Protein AF-A0A1T4P2T2-F1 (afdb_monomer_lite)

Secondary structure (DSSP, 8-state):
--------------S----EEEPHHHHHHHHHHH-TTT--HHHHTT--SSEEEEEEEEEPP---BTTEEEEE-SSSEEEEEP-TTPPP-----HHHHHHHHHHHHHHHS-HHHHHTEEEEEEEEEEE--SSSS-EEEEEEEEEEEEETTEEEESSSEEEEEE-TTS-EEEEEEE-EEEEEEEE--SS-HHHHHHHHHHHHHHHHHHHHHHHHHTTEEEEEEEEEEEEEEEE-TTS-EEEEEEEEEEEEEEETT---PEEEEEEEES-GGGS-SS------

pLDDT: mean 78.23, std 18.05, range [29.38, 96.56]

Foldseek 3Di:
DDDDPDDPPPPPPPPPLFFAAEDPVAVVVLVCLLDPVNDDPLSNVQPDQWFKWKFFPFWDDDQADPFWHWDDDDQWIKTFGDPPDDDQDADDDPVVLQVVVLVVCCVRDDPVQSVFKHWDDKAFDWDDDPDPDTDTFKMKIKIAGHDSNAGAPDQWIKIWIAGRSRDTGMIITIHTDIDMDTFHFPDDSNVLSVVLVVVVVVVSVVVRVVSSVQQKYKYFDDKDWHFYWDAEPVRTTMTATWIKTKMWMDHSPDPDTHIDIDIDGSGPRRRDRDDPPPDD

Radius of gyration: 23.35 Å; chains: 1; bounding box: 64×47×78 Å

Structure (mmCIF, N/CA/C/O backbone):
data_AF-A0A1T4P2T2-F1
#
_entry.id   AF-A0A1T4P2T2-F1
#
loop_
_atom_site.group_PDB
_atom_site.id
_atom_site.type_symbol
_atom_site.label_atom_id
_atom_site.label_alt_id
_atom_site.label_comp_id
_atom_site.label_asym_id
_atom_site.label_entity_id
_atom_site.label_seq_id
_atom_site.pdbx_PDB_ins_code
_atom_site.Cartn_x
_atom_site.Cartn_y
_atom_site.Cartn_z
_atom_site.occupancy
_atom_site.B_iso_or_equiv
_atom_site.auth_seq_id
_atom_site.auth_comp_id
_atom_site.auth_asym_id
_atom_site.auth_atom_id
_atom_site.pdbx_PDB_model_num
ATOM 1 N N . MET A 1 1 ? 36.335 31.426 49.508 1.00 36.62 1 MET A N 1
ATOM 2 C CA . MET A 1 1 ? 36.507 30.689 48.235 1.00 36.62 1 MET A CA 1
ATOM 3 C C . MET A 1 1 ? 35.250 29.867 47.985 1.00 36.62 1 MET A C 1
ATOM 5 O O . MET A 1 1 ? 34.785 29.209 48.908 1.00 36.62 1 MET A O 1
ATOM 9 N N . LYS A 1 2 ? 34.642 30.005 46.801 1.00 29.38 2 LYS A N 1
ATOM 10 C CA . LYS A 1 2 ? 33.342 29.413 46.440 1.00 29.38 2 LYS A CA 1
ATOM 11 C C . LYS A 1 2 ? 33.488 27.900 46.227 1.00 29.38 2 LYS A C 1
ATOM 13 O O . LYS A 1 2 ? 34.329 27.484 45.439 1.00 29.38 2 LYS A O 1
ATOM 18 N N . LYS A 1 3 ? 32.672 27.096 46.917 1.00 32.91 3 LYS A N 1
ATOM 19 C CA . LYS A 1 3 ? 32.524 25.658 46.650 1.00 32.91 3 LYS A CA 1
ATOM 20 C C . LYS A 1 3 ? 31.646 25.494 45.413 1.00 32.91 3 LYS A C 1
ATOM 22 O O . LYS A 1 3 ? 30.474 25.854 45.443 1.00 32.91 3 LYS A O 1
ATOM 27 N N . ILE A 1 4 ? 32.231 24.995 44.333 1.00 37.84 4 ILE A N 1
ATOM 28 C CA . ILE A 1 4 ? 31.506 24.583 43.135 1.00 37.84 4 ILE A CA 1
ATOM 29 C C . ILE A 1 4 ? 31.233 23.088 43.294 1.00 37.84 4 ILE A C 1
ATOM 31 O O . ILE A 1 4 ? 32.147 22.273 43.213 1.00 37.84 4 ILE A O 1
ATOM 35 N N . TYR A 1 5 ? 29.976 22.744 43.564 1.00 34.97 5 TYR A N 1
ATOM 36 C CA . TYR A 1 5 ? 29.468 21.386 43.409 1.00 34.97 5 TYR A CA 1
ATOM 37 C C . TYR A 1 5 ? 29.143 21.205 41.927 1.00 34.97 5 TYR A C 1
ATOM 39 O O . TYR A 1 5 ? 28.103 21.671 41.465 1.00 34.97 5 TYR A O 1
ATOM 47 N N . PHE A 1 6 ? 30.051 20.597 41.164 1.00 31.66 6 PHE A N 1
ATOM 48 C CA . PHE A 1 6 ? 29.724 20.178 39.806 1.00 31.66 6 PHE A CA 1
ATOM 49 C C . PHE A 1 6 ? 29.040 18.814 39.875 1.00 31.66 6 PHE A C 1
ATOM 51 O O . PHE A 1 6 ? 29.639 17.821 40.285 1.00 31.66 6 PHE A O 1
ATOM 58 N N . LEU A 1 7 ? 27.757 18.826 39.509 1.00 30.62 7 LEU A N 1
ATOM 59 C CA . LEU A 1 7 ? 26.939 17.671 39.168 1.00 30.62 7 LEU A CA 1
ATOM 60 C C . LEU A 1 7 ? 27.752 16.695 38.303 1.00 30.62 7 LEU A C 1
ATOM 62 O O . LEU A 1 7 ? 27.989 16.954 37.126 1.00 30.62 7 LEU A O 1
ATOM 66 N N . VAL A 1 8 ? 28.101 15.538 38.857 1.00 32.66 8 VAL A N 1
ATOM 67 C CA . VAL A 1 8 ? 28.286 14.320 38.061 1.00 32.66 8 VAL A CA 1
ATOM 68 C C . VAL A 1 8 ? 26.960 13.574 38.132 1.00 32.66 8 VAL A C 1
ATOM 70 O O . VAL A 1 8 ? 26.797 12.594 38.847 1.00 32.66 8 VAL A O 1
ATOM 73 N N . LEU A 1 9 ? 25.976 14.118 37.418 1.00 31.55 9 LEU A N 1
ATOM 74 C CA . LEU A 1 9 ? 24.702 13.466 37.104 1.00 31.55 9 LEU A CA 1
ATOM 75 C C . LEU A 1 9 ? 24.704 13.083 35.611 1.00 31.55 9 LEU A C 1
ATOM 77 O O . LEU A 1 9 ? 23.732 13.277 34.895 1.00 31.55 9 LEU A O 1
ATOM 81 N N . GLY A 1 10 ? 25.863 12.623 35.129 1.00 30.80 10 GLY A N 1
ATOM 82 C CA . GLY A 1 10 ? 26.153 12.355 33.717 1.00 30.80 10 GLY A CA 1
ATOM 83 C C . GLY A 1 10 ? 26.589 10.918 33.433 1.00 30.80 10 GLY A C 1
ATOM 84 O O . GLY A 1 10 ? 27.251 10.679 32.432 1.00 30.80 10 GLY A O 1
ATOM 85 N N . ALA A 1 11 ? 26.268 9.966 34.313 1.00 31.00 11 ALA A N 1
ATOM 86 C CA . ALA A 1 11 ? 26.620 8.555 34.128 1.00 31.00 11 ALA A CA 1
ATOM 87 C C . ALA A 1 11 ? 25.561 7.597 34.705 1.00 31.00 11 ALA A C 1
ATOM 89 O O . ALA A 1 11 ? 25.878 6.598 35.338 1.00 31.00 11 ALA A O 1
ATOM 90 N N . LEU A 1 12 ? 24.287 7.914 34.467 1.00 29.38 12 LEU A N 1
ATOM 91 C CA . LEU A 1 12 ? 23.192 6.940 34.468 1.00 29.38 12 LEU A CA 1
ATOM 92 C C . LEU A 1 12 ? 22.512 6.963 33.088 1.00 29.38 12 LEU A C 1
ATOM 94 O O . LEU A 1 12 ? 21.294 7.003 32.973 1.00 29.38 12 LEU A O 1
ATOM 98 N N . PHE A 1 13 ? 23.312 6.934 32.015 1.00 36.47 13 PHE A N 1
ATOM 99 C CA . PHE A 1 13 ? 22.865 6.299 30.773 1.00 36.47 13 PHE A CA 1
ATOM 100 C C . PHE A 1 13 ? 22.882 4.796 31.038 1.00 36.47 13 PHE A C 1
ATOM 102 O O . PHE A 1 13 ? 23.839 4.086 30.733 1.00 36.47 13 PHE A O 1
ATOM 109 N N . SER A 1 14 ? 21.850 4.354 31.749 1.00 31.81 14 SER A N 1
ATOM 110 C CA . SER A 1 14 ? 21.577 2.953 31.997 1.00 31.81 14 SER A CA 1
ATOM 111 C C . SER A 1 14 ? 21.578 2.207 30.669 1.00 31.81 14 SER A C 1
ATOM 113 O O . SER A 1 14 ? 21.045 2.673 29.664 1.00 31.81 14 SER A O 1
ATOM 115 N N . TYR A 1 15 ? 22.197 1.036 30.687 1.00 35.34 15 TYR A N 1
ATOM 116 C CA . TYR A 1 15 ? 22.097 0.009 29.668 1.00 35.34 15 TYR A CA 1
ATOM 117 C C . TYR A 1 15 ? 20.620 -0.319 29.370 1.00 35.34 15 TYR A C 1
ATOM 119 O O . TYR A 1 15 ? 20.051 -1.233 29.953 1.00 35.34 15 TYR A O 1
ATOM 127 N N . THR A 1 16 ? 19.989 0.417 28.459 1.00 44.72 16 THR A N 1
ATOM 128 C CA . THR A 1 16 ? 18.691 0.070 27.859 1.00 44.72 16 THR A CA 1
ATOM 129 C C . THR A 1 16 ? 18.780 0.330 26.358 1.00 44.72 16 THR A C 1
ATOM 131 O O . THR A 1 16 ? 18.159 1.235 25.819 1.00 44.72 16 THR A O 1
ATOM 134 N N . HIS A 1 17 ? 19.653 -0.424 25.685 1.00 48.38 17 HIS A N 1
ATOM 135 C CA . HIS A 1 17 ? 19.918 -0.293 24.244 1.00 48.38 17 HIS A CA 1
ATOM 136 C C . HIS A 1 17 ? 18.913 -1.059 23.358 1.00 48.38 17 HIS A C 1
ATOM 138 O O . HIS A 1 17 ? 19.094 -1.106 22.146 1.00 48.38 17 HIS A O 1
ATOM 144 N N . ALA A 1 18 ? 17.863 -1.633 23.951 1.00 56.28 18 ALA A N 1
ATOM 145 C CA . ALA A 1 18 ? 16.753 -2.268 23.249 1.00 56.28 18 ALA A CA 1
ATOM 146 C C . ALA A 1 18 ? 15.445 -1.614 23.710 1.00 56.28 18 ALA A C 1
ATOM 148 O O . ALA A 1 18 ? 14.977 -1.862 24.824 1.00 56.28 18 ALA A O 1
ATOM 149 N N . GLN A 1 19 ? 14.927 -0.689 22.903 1.00 76.44 19 GLN A N 1
ATOM 150 C CA . GLN A 1 19 ? 13.653 -0.020 23.150 1.00 76.44 19 GLN A CA 1
ATOM 151 C C . GLN A 1 19 ? 13.109 0.564 21.842 1.00 76.44 19 GLN A C 1
ATOM 153 O O . GLN A 1 19 ? 13.866 1.102 21.028 1.00 76.44 19 GLN A O 1
ATOM 158 N N . LEU A 1 20 ? 11.793 0.467 21.650 1.00 84.12 20 LEU A N 1
ATOM 159 C CA . LEU A 1 20 ? 11.079 1.204 20.615 1.00 84.12 20 LEU A CA 1
ATOM 160 C C . LEU A 1 20 ? 10.936 2.670 21.049 1.00 84.12 20 LEU A C 1
ATOM 162 O O . LEU A 1 20 ? 10.380 2.962 22.108 1.00 84.12 20 LEU A O 1
ATOM 166 N N . ILE A 1 21 ? 11.411 3.602 20.227 1.00 86.88 21 ILE A N 1
ATOM 167 C CA . ILE A 1 21 ? 11.276 5.041 20.472 1.00 86.88 21 ILE A CA 1
ATOM 168 C C . ILE A 1 21 ? 10.116 5.586 19.643 1.00 86.88 21 ILE A C 1
ATOM 170 O O . ILE A 1 21 ? 10.133 5.539 18.416 1.00 86.88 21 ILE A O 1
ATOM 174 N N . VAL A 1 22 ? 9.111 6.160 20.299 1.00 86.38 22 VAL A N 1
ATOM 175 C CA . VAL A 1 22 ? 8.011 6.844 19.608 1.00 86.38 22 VAL A CA 1
ATOM 176 C C . VAL A 1 22 ? 8.332 8.329 19.491 1.00 86.38 22 VAL A C 1
ATOM 178 O O . VAL A 1 22 ? 8.524 9.009 20.498 1.00 86.38 22 VAL A O 1
ATOM 181 N N . SER A 1 23 ? 8.372 8.846 18.263 1.00 87.00 23 SER A N 1
ATOM 182 C CA . SER A 1 23 ? 8.586 10.270 18.009 1.00 87.00 23 SER A CA 1
ATOM 183 C C . SER A 1 23 ? 7.450 11.117 18.588 1.00 87.00 23 SER A C 1
ATOM 185 O O . SER A 1 23 ? 6.274 10.793 18.419 1.00 87.00 23 SER A O 1
ATOM 187 N N . GLU A 1 24 ? 7.778 12.265 19.189 1.00 84.94 24 GLU A N 1
ATOM 188 C CA . GLU A 1 24 ? 6.790 13.237 19.690 1.00 84.94 24 GLU A CA 1
ATOM 189 C C . GLU A 1 24 ? 5.785 13.652 18.601 1.00 84.94 24 GLU A C 1
ATOM 191 O O . GLU A 1 24 ? 4.599 13.866 18.864 1.00 84.94 24 GLU A O 1
ATOM 196 N N . LYS A 1 25 ? 6.240 13.679 17.342 1.00 84.00 25 LYS A N 1
ATOM 197 C CA . LYS A 1 25 ? 5.410 13.966 16.171 1.00 84.00 25 LYS A CA 1
ATOM 198 C C . LYS A 1 25 ? 4.201 13.031 16.063 1.00 84.00 25 LYS A C 1
ATOM 200 O O . LYS A 1 25 ? 3.152 13.474 15.604 1.00 84.00 25 LYS A O 1
ATOM 205 N N . ILE A 1 26 ? 4.320 11.769 16.481 1.00 83.94 26 ILE A N 1
ATOM 206 C CA . ILE A 1 26 ? 3.205 10.813 16.476 1.00 83.94 26 ILE A CA 1
ATOM 207 C C . ILE A 1 26 ? 2.091 11.288 17.406 1.00 83.94 26 ILE A C 1
ATOM 209 O O . ILE A 1 26 ? 0.941 11.381 16.980 1.00 83.94 26 ILE A O 1
ATOM 213 N N . TYR A 1 27 ? 2.434 11.664 18.639 1.00 82.25 27 TYR A N 1
ATOM 214 C CA . TYR A 1 27 ? 1.462 12.165 19.608 1.00 82.25 27 TYR A CA 1
ATOM 215 C C . TYR A 1 27 ? 0.827 13.474 19.138 1.00 82.25 27 TYR A C 1
ATOM 217 O O . TYR A 1 27 ? -0.391 13.603 19.177 1.00 82.25 27 TYR A O 1
ATOM 225 N N . GLN A 1 28 ? 1.613 14.391 18.567 1.00 81.19 28 GLN A N 1
ATOM 226 C CA . GLN A 1 28 ? 1.078 15.617 17.963 1.00 81.19 28 GLN A CA 1
ATOM 227 C C . GLN A 1 28 ? 0.106 15.319 16.804 1.00 81.19 28 GLN A C 1
ATOM 229 O O . GLN A 1 28 ? -0.924 15.978 16.665 1.00 81.19 28 GLN A O 1
ATOM 234 N N . GLN A 1 29 ? 0.405 14.318 15.968 1.00 81.12 29 GLN A N 1
ATOM 235 C CA . GLN A 1 29 ? -0.480 13.876 14.885 1.00 81.12 29 GLN A CA 1
ATOM 236 C C . GLN A 1 29 ? -1.759 13.212 15.405 1.00 81.12 29 GLN A C 1
ATOM 238 O O . GLN A 1 29 ? -2.804 13.352 14.771 1.00 81.12 29 GLN A O 1
ATOM 243 N N . MET A 1 30 ? -1.696 12.489 16.523 1.00 78.75 30 MET A N 1
ATOM 244 C CA . MET A 1 30 ? -2.875 11.937 17.193 1.00 78.75 30 MET A CA 1
ATOM 245 C C . MET A 1 30 ? -3.728 13.065 17.773 1.00 78.75 30 MET A C 1
ATOM 247 O O . MET A 1 30 ? -4.881 13.199 17.381 1.00 78.75 30 MET A O 1
ATOM 251 N N . ASP A 1 31 ? -3.144 13.966 18.560 1.00 76.25 31 ASP A N 1
ATOM 252 C CA . ASP A 1 31 ? -3.858 15.085 19.186 1.00 76.25 31 ASP A CA 1
ATOM 253 C C . ASP A 1 31 ? -4.513 16.012 18.141 1.00 76.25 31 ASP A C 1
ATOM 255 O O . ASP A 1 31 ? -5.635 16.491 18.322 1.00 76.25 31 ASP A O 1
ATOM 259 N N . ALA A 1 32 ? -3.853 16.231 16.996 1.00 73.81 32 ALA A N 1
ATOM 260 C CA . ALA A 1 32 ? -4.423 16.982 15.877 1.00 73.81 32 ALA A CA 1
ATOM 261 C C . ALA A 1 32 ? -5.666 16.303 15.274 1.00 73.81 32 ALA A C 1
ATOM 263 O O . ALA A 1 32 ? -6.582 17.001 14.841 1.00 73.81 32 ALA A O 1
ATOM 264 N N . ARG A 1 33 ? -5.719 14.964 15.255 1.00 70.25 33 ARG A N 1
ATOM 265 C CA . ARG A 1 33 ? -6.896 14.195 14.809 1.00 70.25 33 ARG A CA 1
ATOM 266 C C . ARG A 1 33 ? -8.029 14.257 15.824 1.00 70.25 33 ARG A C 1
ATOM 268 O O . ARG A 1 33 ? -9.192 14.285 15.434 1.00 70.25 33 ARG A O 1
ATOM 275 N N . GLU A 1 34 ? -7.687 14.331 17.105 1.00 65.81 34 GLU A N 1
ATOM 276 C CA . GLU A 1 34 ? -8.654 14.440 18.195 1.00 65.81 34 GLU A CA 1
ATOM 277 C C . GLU A 1 34 ? -9.268 15.844 18.312 1.00 65.81 34 GLU A C 1
ATOM 279 O O . GLU A 1 34 ? -10.348 16.003 18.885 1.00 65.81 34 GLU A O 1
ATOM 284 N N . ASN A 1 35 ? -8.616 16.868 17.744 1.00 60.72 35 ASN A N 1
ATOM 285 C CA . ASN A 1 35 ? -9.069 18.252 17.807 1.00 60.72 35 ASN A CA 1
ATOM 286 C C . ASN A 1 35 ? -9.584 18.783 16.450 1.00 60.72 35 ASN A C 1
ATOM 288 O O . ASN A 1 35 ? -8.796 19.242 15.614 1.00 60.72 35 ASN A O 1
ATOM 292 N N . PRO A 1 36 ? -10.912 18.890 16.248 1.00 53.66 36 PRO A N 1
ATOM 293 C CA . PRO A 1 36 ? -11.489 19.361 14.987 1.00 53.66 36 PRO A CA 1
ATOM 294 C C . PRO A 1 36 ? -11.155 20.823 14.634 1.00 53.66 36 PRO A C 1
ATOM 296 O O . PRO A 1 36 ? -11.372 21.250 13.495 1.00 53.66 36 PRO A O 1
ATOM 299 N N . ARG A 1 37 ? -10.615 21.615 15.578 1.00 47.31 37 ARG A N 1
ATOM 300 C CA . ARG A 1 37 ? -10.126 22.983 15.317 1.00 47.31 37 ARG A CA 1
ATOM 301 C C . ARG A 1 37 ? -8.746 23.011 14.655 1.00 47.31 37 ARG A C 1
ATOM 303 O O . ARG A 1 37 ? -8.433 24.007 14.010 1.00 47.31 37 ARG A O 1
ATOM 310 N N . VAL A 1 38 ? -7.958 21.945 14.800 1.00 47.12 38 VAL A N 1
ATOM 311 C CA . VAL A 1 38 ? -6.586 21.821 14.271 1.00 47.12 38 VAL A CA 1
ATOM 312 C C . VAL A 1 38 ? -6.567 21.099 12.915 1.00 47.12 38 VAL A C 1
ATOM 314 O O . VAL A 1 38 ? -5.610 21.227 12.155 1.00 47.12 38 VAL A O 1
ATOM 317 N N . LEU A 1 39 ? -7.656 20.411 12.558 1.00 44.84 39 LEU A N 1
ATOM 318 C CA . LEU A 1 39 ? -7.803 19.728 11.273 1.00 44.84 39 LEU A CA 1
ATOM 319 C C . LEU A 1 39 ? -7.775 20.702 10.083 1.00 44.84 39 LEU A C 1
ATOM 321 O O . LEU A 1 39 ? -8.591 21.628 9.978 1.00 44.84 39 LEU A O 1
ATOM 325 N N . LEU A 1 40 ? -6.883 20.432 9.125 1.00 40.94 40 LEU A N 1
ATOM 326 C CA . LEU A 1 40 ? -6.890 21.073 7.808 1.00 40.94 40 LEU A CA 1
ATOM 327 C C . LEU A 1 40 ? -8.211 20.765 7.076 1.00 40.94 40 LEU A C 1
ATOM 329 O O . LEU A 1 40 ? -8.839 19.732 7.305 1.00 40.94 40 LEU A O 1
ATOM 333 N N . LYS A 1 41 ? -8.636 21.638 6.148 1.00 39.22 41 LYS A N 1
ATOM 334 C CA . LYS A 1 41 ? -9.890 21.467 5.375 1.00 39.22 41 LYS A CA 1
ATOM 335 C C . LYS A 1 41 ? -10.018 20.090 4.702 1.00 39.22 41 LYS A C 1
ATOM 337 O O . LYS A 1 41 ? -11.132 19.594 4.594 1.00 39.22 41 LYS A O 1
ATOM 342 N N . SER A 1 42 ? -8.908 19.472 4.291 1.00 35.25 42 SER A N 1
ATOM 343 C CA . SER A 1 42 ? -8.881 18.128 3.694 1.00 35.25 42 SER A CA 1
ATOM 344 C C . SER A 1 42 ? -9.167 16.996 4.686 1.00 35.25 42 SER A C 1
ATOM 346 O O . SER A 1 42 ? -9.628 15.944 4.267 1.00 35.25 42 SER A O 1
ATOM 348 N N . GLN A 1 43 ? -8.934 17.205 5.985 1.00 37.62 43 GLN A N 1
ATOM 349 C CA . GLN A 1 43 ? -9.173 16.215 7.042 1.00 37.62 43 GLN A CA 1
ATOM 350 C C . GLN A 1 43 ? -10.548 16.374 7.709 1.00 37.62 43 GLN A C 1
ATOM 352 O O . GLN A 1 43 ? -11.026 15.452 8.358 1.00 37.62 43 GLN A O 1
ATOM 357 N N . LYS A 1 44 ? -11.213 17.528 7.536 1.00 39.78 44 LYS A N 1
ATOM 358 C CA . LYS A 1 44 ? -12.584 17.756 8.031 1.00 39.78 44 LYS A CA 1
ATOM 359 C C . LYS A 1 44 ? -13.648 16.955 7.277 1.00 39.78 44 LYS A C 1
ATOM 361 O O . LYS A 1 44 ? -14.700 16.691 7.843 1.00 39.78 44 LYS A O 1
ATOM 366 N N . ALA A 1 45 ? -13.388 16.569 6.026 1.00 37.62 45 ALA A N 1
ATOM 367 C CA . ALA A 1 45 ? -14.340 15.820 5.200 1.00 37.62 45 ALA A CA 1
ATOM 368 C C . ALA A 1 45 ? -14.582 14.379 5.694 1.00 37.62 45 ALA A C 1
ATOM 370 O O . ALA A 1 45 ? -15.569 13.760 5.314 1.00 37.62 45 ALA A O 1
ATOM 371 N N . THR A 1 46 ? -13.704 13.856 6.552 1.00 42.66 46 THR A N 1
ATOM 372 C CA . THR A 1 46 ? -13.753 12.483 7.075 1.00 42.66 46 THR A CA 1
ATOM 373 C C . THR A 1 46 ? -14.486 12.360 8.417 1.00 42.66 46 THR A C 1
ATOM 375 O O . THR A 1 46 ? -14.619 11.257 8.934 1.00 42.66 46 THR A O 1
ATOM 378 N N . VAL A 1 47 ? -14.947 13.478 8.991 1.00 42.34 47 VAL A N 1
ATOM 379 C CA . VAL A 1 47 ? -15.559 13.557 10.334 1.00 42.34 47 VAL A CA 1
ATOM 380 C C . VAL A 1 47 ? -17.070 13.810 10.233 1.00 42.34 47 VAL A C 1
ATOM 382 O O . VAL A 1 47 ? -17.638 14.558 11.026 1.00 42.34 47 VAL A O 1
ATOM 385 N N . ASP A 1 48 ? -17.735 13.247 9.221 1.00 41.00 48 ASP A N 1
ATOM 386 C CA . ASP A 1 48 ? -19.199 13.289 9.165 1.00 41.00 48 ASP A CA 1
ATOM 387 C C . ASP A 1 48 ? -19.801 12.114 9.951 1.00 41.00 48 ASP A C 1
ATOM 389 O O . ASP A 1 48 ? -19.194 11.050 10.081 1.00 41.00 48 ASP A O 1
ATOM 393 N N . ARG A 1 49 ? -20.985 12.329 10.531 1.00 47.50 49 ARG A N 1
ATOM 394 C CA . ARG A 1 49 ? -21.612 11.470 11.564 1.00 47.50 49 ARG A CA 1
ATOM 395 C C . ARG A 1 49 ? -21.973 10.050 11.106 1.00 47.50 49 ARG A C 1
ATOM 397 O O . ARG A 1 49 ? -22.304 9.214 11.947 1.00 47.50 49 ARG A O 1
ATOM 404 N N . ASP A 1 50 ? -21.865 9.793 9.812 1.00 52.62 50 ASP A N 1
ATOM 405 C CA . ASP A 1 50 ? -22.053 8.506 9.164 1.00 52.62 50 ASP A CA 1
ATOM 406 C C . ASP A 1 50 ? -20.680 7.935 8.787 1.00 52.62 50 ASP A C 1
ATOM 408 O O . ASP A 1 50 ? -20.019 8.415 7.864 1.00 52.62 50 ASP A O 1
ATOM 412 N N . SER A 1 51 ? -20.221 6.920 9.523 1.00 66.75 51 SER A N 1
ATOM 413 C CA . SER A 1 51 ? -18.994 6.203 9.178 1.00 66.75 51 SER A CA 1
ATOM 414 C C . SER A 1 51 ? -19.266 5.223 8.037 1.00 66.75 51 SER A C 1
ATOM 416 O O . SER A 1 51 ? -20.364 4.686 7.892 1.00 66.75 51 SER A O 1
ATOM 418 N N . TYR A 1 52 ? -18.260 4.978 7.206 1.00 75.62 52 TYR A N 1
ATOM 419 C CA . TYR A 1 52 ? -18.359 4.024 6.110 1.00 75.62 52 TYR A CA 1
ATOM 420 C C . TYR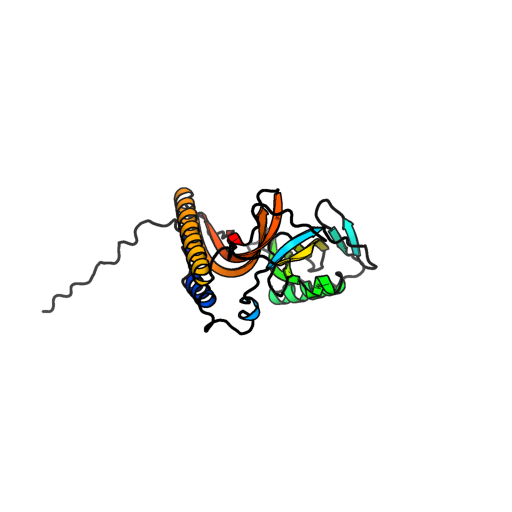 A 1 52 ? -17.189 3.059 6.165 1.00 75.62 52 TYR A C 1
ATOM 422 O O . TYR A 1 52 ? -16.061 3.453 6.462 1.00 75.62 52 TYR A O 1
ATOM 430 N N . ILE A 1 53 ? -17.477 1.812 5.825 1.00 84.06 53 ILE A N 1
ATOM 431 C CA . ILE A 1 53 ? -16.476 0.789 5.539 1.00 84.06 53 ILE A CA 1
ATOM 432 C C . ILE A 1 53 ? -16.610 0.378 4.077 1.00 84.06 53 ILE A C 1
ATOM 434 O O . ILE A 1 53 ? -17.592 0.717 3.404 1.00 84.06 53 ILE A O 1
ATOM 438 N N . TYR A 1 54 ? -15.630 -0.365 3.583 1.00 87.31 54 TYR A N 1
ATOM 439 C CA . TYR A 1 54 ? -15.696 -0.939 2.248 1.00 87.31 54 TYR A CA 1
ATOM 440 C C . TYR A 1 54 ? -15.657 -2.453 2.314 1.00 87.31 54 TYR A C 1
ATOM 442 O O . TYR A 1 54 ? -14.795 -3.016 2.975 1.00 87.31 54 TYR A O 1
ATOM 450 N N . THR A 1 55 ? -16.547 -3.116 1.590 1.00 86.62 55 THR A N 1
ATOM 451 C CA . THR A 1 55 ? -16.479 -4.567 1.390 1.00 86.62 55 THR A CA 1
ATOM 452 C C . THR A 1 55 ? -15.887 -4.869 0.023 1.00 86.62 55 THR A C 1
ATOM 454 O O . THR A 1 55 ? -16.133 -4.135 -0.943 1.00 86.62 55 THR A O 1
ATOM 457 N N . ILE A 1 56 ? -15.095 -5.938 -0.073 1.00 85.56 56 ILE A N 1
ATOM 458 C CA . ILE A 1 56 ? -14.568 -6.406 -1.357 1.00 85.56 56 ILE A CA 1
ATOM 459 C C . ILE A 1 56 ? -15.724 -7.010 -2.164 1.00 85.56 56 ILE A C 1
ATOM 461 O O . ILE A 1 56 ? -16.357 -7.975 -1.756 1.00 85.56 56 ILE A O 1
ATOM 465 N N . ALA A 1 57 ? -15.997 -6.431 -3.331 1.00 84.19 57 ALA A N 1
ATOM 466 C CA . ALA A 1 57 ? -17.053 -6.848 -4.258 1.00 84.19 57 ALA A CA 1
ATOM 467 C C . ALA A 1 57 ? -16.525 -7.743 -5.401 1.00 84.19 57 ALA A C 1
ATOM 469 O O . ALA A 1 57 ? -17.212 -7.975 -6.397 1.00 84.19 57 ALA A O 1
ATOM 470 N N . GLY A 1 58 ? -15.275 -8.197 -5.287 1.00 84.44 58 GLY A N 1
ATOM 471 C CA . GLY A 1 58 ? -14.549 -8.987 -6.280 1.00 84.44 58 GLY A CA 1
ATOM 472 C C . GLY A 1 58 ? -13.454 -8.194 -6.990 1.00 84.44 58 GLY A C 1
ATOM 473 O O . GLY A 1 58 ? -13.343 -6.982 -6.836 1.00 84.44 58 GLY A O 1
ATOM 474 N N . THR A 1 59 ? -12.648 -8.863 -7.808 1.00 85.88 59 THR A N 1
ATOM 475 C CA . THR A 1 59 ? -11.456 -8.262 -8.428 1.00 85.88 59 THR A CA 1
ATOM 476 C C . THR A 1 59 ? -11.724 -7.799 -9.860 1.00 85.88 59 THR A C 1
ATOM 478 O O . THR A 1 59 ? -12.537 -8.369 -10.598 1.00 85.88 59 THR A O 1
ATOM 481 N N . ARG A 1 60 ? -11.077 -6.711 -10.283 1.00 89.31 60 ARG A N 1
ATOM 482 C CA . ARG A 1 60 ? -11.131 -6.248 -11.671 1.00 89.31 60 ARG A CA 1
ATOM 483 C C . ARG A 1 60 ? -10.320 -7.170 -12.571 1.00 89.31 60 ARG A C 1
ATOM 485 O O . ARG A 1 60 ? -9.184 -7.506 -12.272 1.00 89.31 60 ARG A O 1
ATOM 492 N N . ASP A 1 61 ? -10.898 -7.494 -13.721 1.00 89.62 61 ASP A N 1
ATOM 493 C CA . ASP A 1 61 ? -10.193 -8.186 -14.790 1.00 89.62 61 ASP A CA 1
ATOM 494 C C . ASP A 1 61 ? -9.599 -7.188 -15.793 1.00 89.62 61 ASP A C 1
ATOM 496 O O . ASP A 1 61 ? -10.219 -6.167 -16.121 1.00 89.62 61 ASP A O 1
ATOM 500 N N . PHE A 1 62 ? -8.400 -7.488 -16.289 1.00 91.62 62 PHE A N 1
ATOM 501 C CA . PHE A 1 62 ? -7.667 -6.644 -17.225 1.00 91.62 62 PHE A CA 1
ATOM 502 C C . PHE A 1 62 ? -7.389 -7.378 -18.534 1.00 91.62 62 PHE A C 1
ATOM 504 O O . PHE A 1 62 ? -6.986 -8.538 -18.553 1.00 91.62 62 PHE A O 1
ATOM 511 N N . LYS A 1 63 ? -7.567 -6.668 -19.652 1.00 88.88 63 LYS A N 1
ATOM 512 C CA . LYS A 1 63 ? -7.356 -7.201 -21.003 1.00 88.88 63 LYS A CA 1
ATOM 513 C C . LYS A 1 63 ? -6.046 -6.692 -21.589 1.00 88.88 63 LYS A C 1
ATOM 515 O O . LYS A 1 63 ? -5.617 -5.583 -21.285 1.00 88.88 63 LYS A O 1
ATOM 520 N N . SER A 1 64 ? -5.447 -7.494 -22.467 1.00 89.62 64 SER A N 1
ATOM 521 C CA . SER A 1 64 ? -4.260 -7.094 -23.231 1.00 89.62 64 SER A CA 1
ATOM 522 C C . SER A 1 64 ? -4.552 -5.893 -24.134 1.00 89.62 64 SER A C 1
ATOM 524 O O . SER A 1 64 ? -5.662 -5.741 -24.645 1.00 89.62 64 SER A O 1
ATOM 526 N N . GLY A 1 65 ? -3.537 -5.059 -24.350 1.00 85.56 65 GLY A N 1
ATOM 527 C CA . GLY A 1 65 ? -3.606 -3.881 -25.207 1.00 85.56 65 GLY A CA 1
ATOM 528 C C . GLY A 1 65 ? -2.646 -3.969 -26.390 1.00 85.56 65 GLY A C 1
ATOM 529 O O . GLY A 1 65 ? -1.912 -4.937 -26.566 1.00 85.56 65 GLY A O 1
ATOM 530 N N . LYS A 1 66 ? -2.601 -2.909 -27.202 1.00 83.19 66 LYS A N 1
ATOM 531 C CA . LYS A 1 66 ? -1.714 -2.836 -28.377 1.00 83.19 66 LYS A CA 1
ATOM 532 C C . LYS A 1 66 ? -0.221 -2.946 -28.019 1.00 83.19 66 LYS A C 1
ATOM 534 O O . LYS A 1 66 ? 0.554 -3.473 -28.810 1.00 83.19 66 LYS A O 1
ATOM 539 N N . ASN A 1 67 ? 0.170 -2.448 -26.842 1.00 82.31 67 ASN A N 1
ATOM 540 C CA . ASN A 1 67 ? 1.572 -2.288 -26.428 1.00 82.31 67 ASN A CA 1
ATOM 541 C C . ASN A 1 67 ? 1.962 -3.139 -25.203 1.00 82.31 67 ASN A C 1
ATOM 543 O O . ASN A 1 67 ? 3.084 -3.029 -24.703 1.00 82.31 67 ASN A O 1
ATOM 547 N N . PHE A 1 68 ? 1.045 -3.960 -24.691 1.00 86.56 68 PHE A N 1
ATOM 548 C CA . PHE A 1 68 ? 1.279 -4.802 -23.522 1.00 86.56 68 PHE A CA 1
ATOM 549 C C . PHE A 1 68 ? 0.408 -6.055 -23.571 1.00 86.56 68 PHE A C 1
ATOM 551 O O . PHE A 1 68 ? -0.715 -6.029 -24.075 1.00 86.56 68 PHE A O 1
ATOM 558 N N . GLN A 1 69 ? 0.916 -7.138 -22.996 1.00 91.12 69 GLN A N 1
ATOM 559 C CA . GLN A 1 69 ? 0.139 -8.348 -22.748 1.00 91.12 69 GLN A CA 1
ATOM 560 C C . GLN A 1 69 ? -0.217 -8.414 -21.270 1.00 91.12 69 GLN A C 1
ATOM 562 O O . GLN A 1 69 ? 0.672 -8.303 -20.429 1.00 91.12 69 GLN A O 1
ATOM 567 N N . ALA A 1 70 ? -1.500 -8.591 -20.970 1.00 93.00 70 ALA A N 1
ATOM 568 C CA . ALA A 1 70 ? -1.998 -8.830 -19.624 1.00 93.00 70 ALA A CA 1
ATOM 569 C C . ALA A 1 70 ? -2.282 -10.326 -19.461 1.00 93.00 70 ALA A C 1
ATOM 571 O O . ALA A 1 70 ? -3.041 -10.906 -20.242 1.00 93.00 70 ALA A O 1
ATOM 572 N N . LYS A 1 71 ? -1.670 -10.943 -18.450 1.00 94.38 71 LYS A N 1
ATOM 573 C CA . LYS A 1 71 ? -1.916 -12.328 -18.047 1.00 94.38 71 LYS A CA 1
ATOM 574 C C . LYS A 1 71 ? -2.504 -12.328 -16.643 1.00 94.38 71 LYS A C 1
ATOM 576 O O . LYS A 1 71 ? -1.881 -11.791 -15.731 1.00 94.38 71 LYS A O 1
ATOM 581 N N . LYS A 1 72 ? -3.671 -12.950 -16.474 1.00 93.50 72 LYS A N 1
ATOM 582 C CA . LYS A 1 72 ? -4.222 -13.246 -15.150 1.00 93.50 72 LYS A CA 1
ATOM 583 C C . LYS A 1 72 ? -3.402 -14.371 -14.504 1.00 93.50 72 LYS A C 1
ATOM 585 O O . LYS A 1 72 ? -3.175 -15.404 -15.137 1.00 93.50 72 LYS A O 1
ATOM 590 N N . LEU A 1 73 ? -2.916 -14.121 -13.298 1.00 90.69 73 LEU A N 1
ATOM 591 C CA . LEU A 1 73 ? -2.346 -15.096 -12.367 1.00 90.69 73 LEU A CA 1
ATOM 592 C C . LEU A 1 73 ? -3.362 -15.299 -11.229 1.00 90.69 73 LEU A C 1
ATOM 594 O O . LEU A 1 73 ? -4.488 -14.818 -11.359 1.00 90.69 73 LEU A O 1
ATOM 598 N N . ASP A 1 74 ? -2.998 -16.024 -10.171 1.00 86.50 74 ASP A N 1
ATOM 599 C CA . ASP A 1 74 ? -3.935 -16.428 -9.110 1.00 86.50 74 ASP A CA 1
ATOM 600 C C . ASP A 1 74 ? -4.728 -15.225 -8.560 1.00 86.50 74 ASP A C 1
ATOM 602 O O . ASP A 1 74 ? -5.933 -15.123 -8.807 1.00 86.50 74 ASP A O 1
ATOM 606 N N . ASP A 1 75 ? -4.027 -14.246 -7.975 1.00 85.19 75 ASP A N 1
ATOM 607 C CA . ASP A 1 75 ? -4.657 -13.097 -7.298 1.00 85.19 75 ASP A CA 1
ATOM 608 C C . ASP A 1 75 ? -4.439 -11.743 -8.000 1.00 85.19 75 ASP A C 1
ATOM 610 O O . ASP A 1 75 ? -4.974 -10.714 -7.586 1.00 85.19 75 ASP A O 1
ATOM 614 N N . PHE A 1 76 ? -3.654 -11.708 -9.080 1.00 92.19 76 PHE A N 1
ATOM 615 C CA . PHE A 1 76 ? -3.271 -10.462 -9.753 1.00 92.19 76 PHE A CA 1
ATOM 616 C C . PHE A 1 76 ? -3.063 -10.638 -11.260 1.00 92.19 76 PHE A C 1
ATOM 618 O O . PHE A 1 76 ? -2.953 -11.747 -11.786 1.00 92.19 76 PHE A O 1
ATOM 625 N N . HIS A 1 77 ? -2.968 -9.524 -11.982 1.00 95.25 77 HIS A N 1
ATOM 626 C CA . HIS A 1 77 ? -2.625 -9.501 -13.401 1.00 95.25 77 HIS A CA 1
ATOM 627 C C . HIS A 1 77 ? -1.200 -9.011 -13.596 1.00 95.25 77 HIS A C 1
ATOM 629 O O . HIS A 1 77 ? -0.833 -7.953 -13.096 1.00 95.25 77 HIS A O 1
ATOM 635 N N . ARG A 1 78 ? -0.420 -9.731 -14.401 1.00 95.69 78 ARG A N 1
ATOM 636 C CA . ARG A 1 78 ? 0.897 -9.282 -14.858 1.00 95.69 78 ARG A CA 1
ATOM 637 C C . ARG A 1 78 ? 0.807 -8.692 -16.255 1.00 95.69 78 ARG A C 1
ATOM 639 O O . ARG A 1 78 ? 0.417 -9.366 -17.210 1.00 95.69 78 ARG A O 1
ATOM 646 N N . PHE A 1 79 ? 1.235 -7.447 -16.379 1.00 94.31 79 PHE A N 1
ATOM 647 C CA . PHE A 1 79 ? 1.363 -6.704 -17.620 1.00 94.31 79 PHE A CA 1
ATOM 648 C C . PHE A 1 79 ? 2.819 -6.747 -18.066 1.00 94.31 79 PHE A C 1
ATOM 650 O O . PHE A 1 79 ? 3.704 -6.203 -17.409 1.00 94.31 79 PHE A O 1
ATOM 657 N N . THR A 1 80 ? 3.074 -7.374 -19.210 1.00 91.25 80 THR A N 1
ATOM 658 C CA . THR A 1 80 ? 4.400 -7.401 -19.836 1.00 91.25 80 THR A CA 1
ATOM 659 C C . THR A 1 80 ? 4.416 -6.436 -21.012 1.00 91.25 80 THR A C 1
ATOM 661 O O . THR A 1 80 ? 3.596 -6.552 -21.927 1.00 91.25 80 THR A O 1
ATOM 664 N N . ILE A 1 81 ? 5.346 -5.479 -21.011 1.00 83.44 81 ILE A N 1
ATOM 665 C CA . ILE A 1 81 ? 5.413 -4.455 -22.060 1.00 83.44 81 ILE A CA 1
ATOM 666 C C . ILE A 1 81 ? 6.249 -4.958 -23.232 1.00 83.44 81 ILE A C 1
ATOM 668 O O . ILE A 1 81 ? 7.397 -5.374 -23.071 1.00 83.44 81 ILE A O 1
ATOM 672 N N . SER A 1 82 ? 5.700 -4.873 -24.444 1.00 71.25 82 SER A N 1
ATOM 673 C CA . SER A 1 82 ? 6.426 -5.262 -25.654 1.00 71.25 82 SER A CA 1
ATOM 674 C C . SER A 1 82 ? 7.625 -4.331 -25.888 1.00 71.25 82 SER A C 1
ATOM 676 O O . SER A 1 82 ? 7.458 -3.132 -26.106 1.00 71.25 82 SER A O 1
ATOM 678 N N . LYS A 1 83 ? 8.845 -4.884 -25.862 1.00 64.44 83 LYS A N 1
ATOM 679 C CA . LYS A 1 83 ? 10.141 -4.169 -25.893 1.00 64.44 83 LYS A CA 1
ATOM 680 C C . LYS A 1 83 ? 10.504 -3.476 -27.224 1.00 64.44 83 LYS A C 1
ATOM 682 O O . LYS A 1 83 ? 11.678 -3.204 -27.464 1.00 64.44 83 LYS A O 1
ATOM 687 N N . LYS A 1 84 ? 9.559 -3.200 -28.129 1.00 55.50 84 LYS A N 1
ATOM 688 C CA . LYS A 1 84 ? 9.910 -2.643 -29.448 1.00 55.50 84 LYS A CA 1
ATOM 689 C C . LYS A 1 84 ? 10.338 -1.170 -29.313 1.00 55.50 84 LYS A C 1
ATOM 691 O O . LYS A 1 84 ? 9.512 -0.305 -29.055 1.00 55.50 84 LYS A O 1
ATOM 696 N N . ASN A 1 85 ? 11.639 -0.916 -29.492 1.00 51.66 85 ASN A N 1
ATOM 697 C CA . ASN A 1 85 ? 12.291 0.399 -29.602 1.00 51.66 85 ASN A CA 1
ATOM 698 C C . ASN A 1 85 ? 12.147 1.354 -28.398 1.00 51.66 85 ASN A C 1
ATOM 700 O O . ASN A 1 85 ? 11.871 2.541 -28.574 1.00 51.66 85 ASN A O 1
ATOM 704 N N . LYS A 1 86 ? 12.391 0.887 -27.165 1.00 65.44 86 LYS A N 1
ATOM 705 C CA . LYS A 1 86 ? 12.496 1.805 -26.015 1.00 65.44 86 LYS A CA 1
ATOM 706 C C . LYS A 1 86 ? 13.869 2.494 -25.989 1.00 65.44 86 LYS A C 1
ATOM 708 O O . LYS A 1 86 ? 14.902 1.837 -25.856 1.00 65.44 86 LYS A O 1
ATOM 713 N N . LYS A 1 87 ? 13.892 3.828 -26.097 1.00 74.12 87 LYS A N 1
ATOM 714 C CA . LYS A 1 87 ? 15.094 4.641 -25.840 1.00 74.12 87 LYS A CA 1
ATOM 715 C C . LYS A 1 87 ? 15.529 4.411 -24.389 1.00 74.12 87 LYS A C 1
ATOM 717 O O . LYS A 1 87 ? 14.696 4.511 -23.495 1.00 74.12 87 LYS A O 1
ATOM 722 N N . LYS A 1 88 ? 16.813 4.116 -24.151 1.00 76.81 88 LYS A N 1
ATOM 723 C CA . LYS A 1 88 ? 17.353 3.983 -22.787 1.00 76.81 88 LYS A CA 1
ATOM 724 C C . LYS A 1 88 ? 17.067 5.265 -22.000 1.00 76.81 88 LYS A C 1
ATOM 726 O O . LYS A 1 88 ? 17.397 6.357 -22.468 1.00 76.81 88 LYS A O 1
ATOM 731 N N . ARG A 1 89 ? 16.459 5.121 -20.826 1.00 83.06 89 ARG A N 1
ATOM 732 C CA . ARG A 1 89 ? 16.139 6.208 -19.898 1.00 83.06 89 ARG A CA 1
ATOM 733 C C . ARG A 1 89 ? 16.698 5.806 -18.538 1.00 83.06 89 ARG A C 1
ATOM 735 O O . ARG A 1 89 ? 15.991 5.128 -17.812 1.00 83.06 89 ARG A O 1
ATOM 742 N N . PRO A 1 90 ? 17.948 6.174 -18.206 1.00 86.38 90 PRO A N 1
ATOM 743 C CA . PRO A 1 90 ? 18.599 5.734 -16.975 1.00 86.38 90 PRO A CA 1
ATOM 744 C C . PRO A 1 90 ? 17.719 5.936 -15.741 1.00 86.38 90 PRO A C 1
ATOM 746 O O . PRO A 1 90 ? 16.946 6.901 -15.684 1.00 86.38 90 PRO A O 1
ATOM 749 N N . LEU A 1 91 ? 17.854 5.034 -14.767 1.00 87.88 91 LEU A N 1
ATOM 750 C CA . LEU A 1 91 ? 17.224 5.180 -13.457 1.00 87.88 91 LEU A CA 1
ATOM 751 C C . LEU A 1 91 ? 17.616 6.532 -12.850 1.00 87.88 91 LEU A C 1
ATOM 753 O O . LEU A 1 91 ? 18.758 6.973 -12.982 1.00 87.88 91 LEU A O 1
ATOM 757 N N . ALA A 1 92 ? 16.636 7.200 -12.255 1.00 87.56 92 ALA A N 1
ATOM 758 C CA . ALA A 1 92 ? 16.744 8.584 -11.817 1.00 87.56 92 ALA A CA 1
ATOM 759 C C . ALA A 1 92 ? 16.469 8.722 -10.316 1.00 87.56 92 ALA A C 1
ATOM 761 O O . ALA A 1 92 ? 16.266 7.723 -9.625 1.00 87.56 92 ALA A O 1
ATOM 762 N N . SER A 1 93 ? 16.461 9.961 -9.820 1.00 89.94 93 SER A N 1
ATOM 763 C CA . SER A 1 93 ? 16.081 10.276 -8.440 1.00 89.94 93 SER A CA 1
ATOM 764 C C . SER A 1 93 ? 14.661 9.806 -8.118 1.00 89.94 93 SER A C 1
ATOM 766 O O . SER A 1 93 ? 13.842 9.607 -9.018 1.00 89.94 93 SER A O 1
ATOM 768 N N . GLU A 1 94 ? 14.354 9.665 -6.827 1.00 90.25 94 GLU A N 1
ATOM 769 C CA . GLU A 1 94 ? 13.055 9.162 -6.372 1.00 90.25 94 GLU A CA 1
ATOM 770 C C . GLU A 1 94 ? 11.891 9.971 -6.959 1.00 90.25 94 GLU A C 1
ATOM 772 O O . GLU A 1 94 ? 10.953 9.411 -7.520 1.00 90.25 94 GLU A O 1
ATOM 777 N N . THR A 1 95 ? 11.979 11.302 -6.910 1.00 92.75 95 THR A N 1
ATOM 778 C CA . THR A 1 95 ? 10.964 12.222 -7.446 1.00 92.75 95 THR A CA 1
ATOM 779 C C . THR A 1 95 ? 10.722 12.019 -8.940 1.00 92.75 95 THR A C 1
ATOM 781 O O . THR A 1 95 ? 9.578 12.008 -9.408 1.00 92.75 95 THR A O 1
ATOM 784 N N . GLU A 1 96 ? 11.794 11.842 -9.708 1.00 92.94 96 GLU A N 1
ATOM 785 C CA . GLU A 1 96 ? 11.687 11.619 -11.144 1.00 92.94 96 GLU A CA 1
ATOM 786 C C . GLU A 1 96 ? 11.109 10.231 -11.445 1.00 92.94 96 GLU A C 1
ATOM 788 O O . GLU A 1 96 ? 10.240 10.096 -12.307 1.00 92.94 96 GLU A O 1
ATOM 793 N N . MET A 1 97 ? 11.511 9.212 -10.683 1.00 94.25 97 MET A N 1
ATOM 794 C CA . MET A 1 97 ? 10.956 7.864 -10.789 1.00 94.25 97 MET A CA 1
ATOM 795 C C . MET A 1 97 ? 9.464 7.822 -10.443 1.00 94.25 97 MET A C 1
ATOM 797 O O . MET A 1 97 ? 8.698 7.209 -11.183 1.00 94.25 97 MET A O 1
ATOM 801 N N . ARG A 1 98 ? 9.017 8.547 -9.406 1.00 95.56 98 ARG A N 1
ATOM 802 C CA . ARG A 1 98 ? 7.585 8.718 -9.088 1.00 95.56 98 ARG A CA 1
ATOM 803 C C . ARG A 1 98 ? 6.817 9.308 -10.265 1.00 95.56 98 ARG A C 1
ATOM 805 O O . ARG A 1 98 ? 5.728 8.839 -10.577 1.00 95.56 98 ARG A O 1
ATOM 812 N N . THR A 1 99 ? 7.386 10.315 -10.928 1.00 94.69 99 THR A N 1
ATOM 813 C CA . THR A 1 99 ? 6.747 10.997 -12.063 1.00 94.69 99 THR A CA 1
ATOM 814 C C . THR A 1 99 ? 6.614 10.049 -13.254 1.00 94.69 99 THR A C 1
ATOM 816 O O . THR A 1 99 ? 5.513 9.864 -13.771 1.00 94.69 99 THR A O 1
ATOM 819 N N . ARG A 1 100 ? 7.707 9.369 -13.622 1.00 93.75 100 ARG A N 1
ATOM 820 C CA . ARG A 1 100 ? 7.739 8.378 -14.709 1.00 93.75 100 ARG A CA 1
ATOM 821 C C . ARG A 1 100 ? 6.779 7.212 -14.460 1.00 93.75 100 ARG A C 1
ATOM 823 O O . ARG A 1 100 ? 6.021 6.851 -15.354 1.00 93.75 100 ARG A O 1
ATOM 830 N N . ALA A 1 101 ? 6.756 6.671 -13.242 1.00 95.25 101 ALA A N 1
ATOM 831 C CA . ALA A 1 101 ? 5.817 5.618 -12.859 1.00 95.25 101 ALA A CA 1
ATOM 832 C C . ALA A 1 101 ? 4.365 6.047 -13.035 1.00 95.25 101 ALA A C 1
ATOM 834 O O . ALA A 1 101 ? 3.533 5.287 -13.532 1.00 95.25 101 ALA A O 1
ATOM 835 N N . MET A 1 102 ? 4.070 7.298 -12.691 1.00 96.00 102 MET A N 1
ATOM 836 C CA . MET A 1 102 ? 2.722 7.818 -12.810 1.00 96.00 102 MET A CA 1
ATOM 837 C C . MET A 1 102 ? 2.293 8.037 -14.266 1.00 96.00 102 MET A C 1
ATOM 839 O O . MET A 1 102 ? 1.129 7.822 -14.606 1.00 96.00 102 MET A O 1
ATOM 843 N N . GLU A 1 103 ? 3.222 8.435 -15.134 1.00 93.94 103 GLU A N 1
ATOM 844 C CA . GLU A 1 103 ? 3.006 8.504 -16.583 1.00 93.94 103 GLU A CA 1
ATOM 845 C C . GLU A 1 103 ? 2.754 7.116 -17.184 1.00 93.94 103 GLU A C 1
ATOM 847 O O . GLU A 1 103 ? 1.794 6.940 -17.935 1.00 93.94 103 GLU A O 1
ATOM 852 N N . ASP A 1 104 ? 3.565 6.124 -16.814 1.00 93.62 104 ASP A N 1
ATOM 853 C CA . ASP A 1 104 ? 3.425 4.744 -17.281 1.00 93.62 104 ASP A CA 1
ATOM 854 C C . ASP A 1 104 ? 2.083 4.131 -16.839 1.00 93.62 104 ASP A C 1
ATOM 856 O O . ASP A 1 104 ? 1.382 3.527 -17.654 1.00 93.62 104 ASP A O 1
ATOM 860 N N . ILE A 1 105 ? 1.665 4.342 -15.584 1.00 94.81 105 ILE A N 1
ATOM 861 C CA . ILE A 1 105 ? 0.336 3.933 -15.099 1.00 94.81 105 ILE A CA 1
ATOM 862 C C . ILE A 1 105 ? -0.772 4.567 -15.944 1.00 94.81 105 ILE A C 1
ATOM 864 O O . ILE A 1 105 ? -1.659 3.854 -16.408 1.00 94.81 105 ILE A O 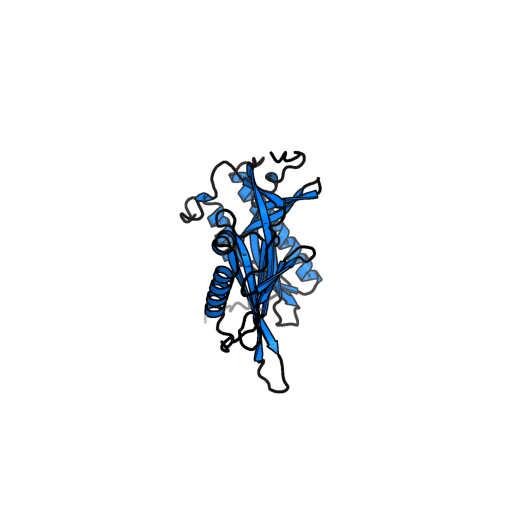1
ATOM 868 N N . LYS A 1 106 ? -0.717 5.880 -16.196 1.00 94.31 106 LYS A N 1
ATOM 869 C CA . LYS A 1 106 ? -1.725 6.582 -17.013 1.00 94.31 106 LYS A CA 1
ATOM 870 C C . LYS A 1 106 ? -1.755 6.108 -18.466 1.00 94.31 106 LYS A C 1
ATOM 872 O O . LYS A 1 106 ? -2.800 6.184 -19.106 1.00 94.31 106 LYS A O 1
ATOM 877 N N . ALA A 1 107 ? -0.623 5.652 -18.996 1.00 91.19 107 ALA A N 1
ATOM 878 C CA . ALA A 1 107 ? -0.517 5.167 -20.367 1.00 91.19 107 ALA A CA 1
ATOM 879 C C . ALA A 1 107 ? -1.023 3.723 -20.542 1.00 91.19 107 ALA A C 1
ATOM 881 O O . ALA A 1 107 ? -1.448 3.355 -21.639 1.00 91.19 107 ALA A O 1
ATOM 882 N N . ILE A 1 108 ? -0.943 2.898 -19.494 1.00 91.12 108 ILE A N 1
ATOM 883 C CA . ILE A 1 108 ? -1.229 1.456 -19.557 1.00 91.12 108 ILE A CA 1
ATOM 884 C C . ILE A 1 108 ? -2.599 1.126 -18.968 1.00 91.12 108 ILE A C 1
ATOM 886 O O . ILE A 1 108 ? -3.335 0.313 -19.532 1.00 91.12 108 ILE A O 1
ATOM 890 N N . LEU A 1 109 ? -2.933 1.726 -17.828 1.00 92.31 109 LEU A N 1
ATOM 891 C CA . LEU A 1 109 ? -4.116 1.376 -17.058 1.00 92.31 109 LEU A CA 1
ATOM 892 C C . LEU A 1 109 ? -5.321 2.243 -17.449 1.00 92.31 109 LEU A C 1
ATOM 894 O O . LEU A 1 109 ? -5.162 3.388 -17.877 1.00 92.31 109 LEU A O 1
ATOM 898 N N . PRO A 1 110 ? -6.553 1.722 -17.290 1.00 92.06 110 PRO A N 1
ATOM 899 C CA . PRO A 1 110 ? -7.764 2.514 -17.458 1.00 92.06 110 PRO A CA 1
ATOM 900 C C . PRO A 1 110 ? -7.738 3.776 -16.593 1.00 92.06 110 PRO A C 1
ATOM 902 O O . PRO A 1 110 ? -7.272 3.745 -15.453 1.00 92.06 110 PRO A O 1
ATOM 905 N N . LYS A 1 111 ? -8.295 4.870 -17.123 1.00 92.56 111 LYS A N 1
ATOM 906 C CA . LYS A 1 111 ? -8.291 6.185 -16.465 1.00 92.56 111 LYS A CA 1
ATOM 907 C C . LYS A 1 111 ? -8.770 6.122 -15.012 1.00 92.56 111 LYS A C 1
ATOM 909 O O . LYS A 1 111 ? -8.158 6.725 -14.144 1.00 92.56 111 LYS A O 1
ATOM 914 N N . ASP A 1 112 ? -9.826 5.362 -14.739 1.00 91.19 112 ASP A N 1
ATOM 915 C CA . ASP A 1 112 ? -10.399 5.265 -13.400 1.00 91.19 112 ASP A CA 1
ATOM 916 C C . ASP A 1 112 ? -9.461 4.584 -12.386 1.00 91.19 112 ASP A C 1
ATOM 918 O O . ASP A 1 112 ? -9.444 4.968 -11.219 1.00 91.19 112 ASP A O 1
ATOM 922 N N . VAL A 1 113 ? -8.620 3.642 -12.828 1.00 92.62 113 VAL A N 1
ATOM 923 C CA . VAL A 1 113 ? -7.552 3.039 -12.010 1.00 92.62 113 VAL A CA 1
ATOM 924 C C . VAL A 1 113 ? -6.408 4.034 -11.808 1.00 92.62 113 VAL A C 1
ATOM 926 O O . VAL A 1 113 ? -5.960 4.247 -10.684 1.00 92.62 113 VAL A O 1
ATOM 929 N N . ALA A 1 114 ? -5.963 4.685 -12.886 1.00 93.69 114 ALA A N 1
ATOM 930 C CA . ALA A 1 114 ? -4.849 5.629 -12.845 1.00 93.69 114 ALA A CA 1
ATOM 931 C C . ALA A 1 114 ? -5.147 6.865 -11.974 1.00 93.69 114 ALA A C 1
ATOM 933 O O . ALA A 1 114 ? -4.287 7.304 -11.213 1.00 93.69 114 ALA A O 1
ATOM 934 N N . ASP A 1 115 ? -6.366 7.401 -12.032 1.00 92.19 115 ASP A N 1
ATOM 935 C CA . ASP A 1 115 ? -6.776 8.566 -11.238 1.00 92.19 115 ASP A CA 1
ATOM 936 C C . ASP A 1 115 ? -6.952 8.215 -9.747 1.00 92.19 115 ASP A C 1
ATOM 938 O O . ASP A 1 115 ? -6.764 9.061 -8.866 1.00 92.19 115 ASP A O 1
ATOM 942 N N . SER A 1 116 ? -7.269 6.951 -9.449 1.00 92.06 116 SER A N 1
ATOM 943 C CA . SER A 1 116 ? -7.484 6.453 -8.089 1.00 92.06 116 SER A CA 1
ATOM 944 C C . SER A 1 116 ? -6.273 5.730 -7.502 1.00 92.06 116 SER A C 1
ATOM 946 O O . SER A 1 116 ? -6.425 5.014 -6.522 1.00 92.06 116 SER A O 1
ATOM 948 N N . CYS A 1 117 ? -5.060 5.937 -8.019 1.00 91.75 117 CYS A N 1
ATOM 949 C CA . CYS A 1 117 ? -3.838 5.399 -7.417 1.00 91.75 117 CYS A CA 1
ATOM 950 C C . CYS A 1 117 ? -2.914 6.502 -6.873 1.00 91.75 117 CYS A C 1
ATOM 952 O O . CYS A 1 117 ? -3.028 7.683 -7.218 1.00 91.75 117 CYS A O 1
ATOM 954 N N . ALA A 1 118 ? -2.022 6.131 -5.958 1.00 90.94 118 ALA A N 1
ATOM 955 C CA . ALA A 1 118 ? -0.953 6.990 -5.461 1.00 90.94 118 ALA A CA 1
ATOM 956 C C . ALA A 1 118 ? 0.315 6.170 -5.219 1.00 90.94 118 ALA A C 1
ATOM 958 O O . ALA A 1 118 ? 0.246 5.113 -4.596 1.00 90.94 118 ALA A O 1
ATOM 959 N N . ILE A 1 119 ? 1.468 6.668 -5.681 1.00 91.38 119 ILE A N 1
ATOM 960 C CA . ILE A 1 119 ? 2.762 6.033 -5.406 1.00 91.38 119 ILE A CA 1
ATOM 961 C C . ILE A 1 119 ? 3.062 6.127 -3.909 1.00 91.38 119 ILE A C 1
ATOM 963 O O . ILE A 1 119 ? 3.221 7.225 -3.371 1.00 91.38 119 ILE A O 1
ATOM 967 N N . THR A 1 120 ? 3.188 4.985 -3.247 1.00 86.19 120 THR A N 1
ATOM 968 C CA . THR A 1 120 ? 3.482 4.902 -1.812 1.00 86.19 120 THR A CA 1
ATOM 969 C C . THR A 1 120 ? 4.942 4.585 -1.539 1.00 86.19 120 THR A C 1
ATOM 971 O O . THR A 1 120 ? 5.467 5.038 -0.530 1.00 86.19 120 THR A O 1
ATOM 974 N N . SER A 1 121 ? 5.614 3.853 -2.430 1.00 86.69 121 SER A N 1
ATOM 975 C CA . SER A 1 121 ? 7.016 3.470 -2.249 1.00 86.69 121 SER A CA 1
ATOM 976 C C . SER A 1 121 ? 7.780 3.469 -3.567 1.00 86.69 121 SER A C 1
ATOM 978 O O . SER A 1 121 ? 7.222 3.153 -4.620 1.00 86.69 121 SER A O 1
ATOM 980 N N . VAL A 1 122 ? 9.060 3.815 -3.480 1.00 90.38 122 VAL A N 1
ATOM 981 C CA . VAL A 1 122 ? 10.049 3.706 -4.551 1.00 90.38 122 VAL A CA 1
ATOM 982 C C . VAL A 1 122 ? 11.290 3.064 -3.947 1.00 90.38 122 VAL A C 1
ATOM 984 O O . VAL A 1 122 ? 11.934 3.642 -3.077 1.00 90.38 122 VAL A O 1
ATOM 987 N N . GLY A 1 123 ? 11.605 1.861 -4.405 1.00 90.06 123 GLY A N 1
ATOM 988 C CA . GLY A 1 123 ? 12.800 1.113 -4.050 1.00 90.06 123 GLY A CA 1
ATOM 989 C C . GLY A 1 123 ? 13.783 1.051 -5.212 1.00 90.06 123 GLY A C 1
ATOM 990 O O . GLY A 1 123 ? 13.407 1.166 -6.384 1.00 90.06 123 GLY A O 1
ATOM 991 N N . TYR A 1 124 ? 15.050 0.836 -4.877 1.00 89.88 124 TYR A N 1
ATOM 992 C CA . TYR A 1 124 ? 16.137 0.647 -5.830 1.00 89.88 124 TYR A CA 1
ATOM 993 C C . TYR A 1 124 ? 16.842 -0.669 -5.539 1.00 89.88 124 TYR A C 1
ATOM 995 O O . TYR A 1 124 ? 17.105 -0.996 -4.384 1.00 89.88 124 TYR A O 1
ATOM 1003 N N . GLU A 1 125 ? 17.153 -1.407 -6.596 1.00 87.12 125 GLU A N 1
ATOM 1004 C CA . GLU A 1 125 ? 17.937 -2.635 -6.511 1.00 87.12 125 GLU A CA 1
ATOM 1005 C C . GLU A 1 125 ? 19.408 -2.296 -6.734 1.00 87.12 125 GLU A C 1
ATOM 1007 O O . GLU A 1 125 ? 19.741 -1.565 -7.673 1.00 87.12 125 GLU A O 1
ATOM 1012 N N . TYR A 1 126 ? 20.286 -2.835 -5.890 1.00 84.62 126 TYR A N 1
ATOM 1013 C CA . TYR A 1 126 ? 21.722 -2.581 -5.940 1.00 84.62 126 TYR A CA 1
ATOM 1014 C C . TYR A 1 126 ? 22.488 -3.877 -6.203 1.00 84.62 126 TYR A C 1
ATOM 1016 O O . TYR A 1 126 ? 22.264 -4.885 -5.542 1.00 84.62 126 TYR A O 1
ATOM 1024 N N . GLU A 1 127 ? 23.427 -3.834 -7.144 1.00 82.50 127 GLU A N 1
ATOM 1025 C CA . GLU A 1 127 ? 24.420 -4.887 -7.361 1.00 82.50 127 GLU A CA 1
ATOM 1026 C C . GLU A 1 127 ? 25.743 -4.435 -6.727 1.00 82.50 127 GLU A C 1
ATOM 1028 O O . GLU A 1 127 ? 26.276 -3.371 -7.073 1.00 82.50 127 GLU A O 1
ATOM 1033 N N . GLN A 1 128 ? 26.274 -5.227 -5.790 1.00 73.31 128 GLN A N 1
ATOM 1034 C CA . GLN A 1 128 ? 27.658 -5.094 -5.334 1.00 73.31 128 GLN A CA 1
ATOM 1035 C C . GLN A 1 128 ? 28.570 -5.855 -6.303 1.00 73.31 128 GLN A C 1
ATOM 1037 O O . GLN A 1 128 ? 28.368 -7.036 -6.570 1.00 73.31 128 GLN A O 1
ATOM 1042 N N . ARG A 1 129 ? 29.579 -5.166 -6.838 1.00 67.88 129 ARG A N 1
ATOM 1043 C CA . ARG A 1 129 ? 30.717 -5.779 -7.541 1.00 67.88 129 ARG A CA 1
ATOM 1044 C C . ARG A 1 129 ? 31.979 -5.570 -6.711 1.00 67.88 129 ARG A C 1
ATOM 1046 O O . ARG A 1 129 ? 31.968 -4.726 -5.824 1.00 67.88 129 ARG A O 1
ATOM 1053 N N . ASP A 1 130 ? 33.073 -6.238 -7.077 1.00 62.09 130 ASP A N 1
ATOM 1054 C CA . ASP A 1 130 ? 34.410 -6.141 -6.449 1.00 62.09 130 ASP A CA 1
ATOM 1055 C C . ASP A 1 130 ? 34.966 -4.705 -6.287 1.00 62.09 130 ASP A C 1
ATOM 1057 O O . ASP A 1 130 ? 35.974 -4.482 -5.623 1.00 62.09 130 ASP A O 1
ATOM 1061 N N . SER A 1 131 ? 34.323 -3.698 -6.887 1.00 58.09 131 SER A N 1
ATOM 1062 C CA . SER A 1 131 ? 34.574 -2.281 -6.628 1.00 58.09 131 SER A CA 1
ATOM 1063 C C . SER A 1 131 ? 33.691 -1.750 -5.492 1.00 58.09 131 SER A C 1
ATOM 1065 O O . SER A 1 131 ? 32.473 -1.877 -5.565 1.00 58.09 131 SER A O 1
ATOM 1067 N N . ASN A 1 132 ? 34.283 -1.024 -4.536 1.00 65.38 132 ASN A N 1
ATOM 1068 C CA . ASN A 1 132 ? 33.674 -0.418 -3.331 1.00 65.38 132 ASN A CA 1
ATOM 1069 C C . ASN A 1 132 ? 32.445 0.517 -3.517 1.00 65.38 132 ASN A C 1
ATOM 1071 O O . ASN A 1 132 ? 32.104 1.255 -2.594 1.00 65.38 132 ASN A O 1
ATOM 1075 N N . LYS A 1 133 ? 31.780 0.564 -4.680 1.00 70.06 133 LYS A N 1
ATOM 1076 C CA . LYS A 1 133 ? 30.579 1.382 -4.901 1.00 70.06 133 LYS A CA 1
ATOM 1077 C C . LYS A 1 133 ? 29.417 0.532 -5.432 1.00 70.06 133 LYS A C 1
ATOM 1079 O O . LYS A 1 133 ? 29.520 0.033 -6.554 1.00 70.06 133 LYS A O 1
ATOM 1084 N N . PRO A 1 134 ? 28.309 0.400 -4.677 1.00 75.00 134 PRO A N 1
ATOM 1085 C CA . PRO A 1 134 ? 27.118 -0.293 -5.151 1.00 75.00 134 PRO A CA 1
ATOM 1086 C C . PRO A 1 134 ? 26.530 0.437 -6.362 1.00 75.00 134 PRO A C 1
ATOM 1088 O O . PRO A 1 134 ? 26.468 1.670 -6.399 1.00 75.00 134 PRO A O 1
ATOM 1091 N N . ARG A 1 135 ? 26.099 -0.325 -7.369 1.00 81.94 135 ARG A N 1
ATOM 1092 C CA . ARG A 1 135 ? 25.469 0.211 -8.579 1.00 81.94 135 ARG A CA 1
ATOM 1093 C C . ARG A 1 135 ? 23.978 -0.090 -8.557 1.00 81.94 135 ARG A C 1
ATOM 1095 O O . ARG A 1 135 ? 23.594 -1.239 -8.378 1.00 81.94 135 ARG A O 1
ATOM 1102 N N . VAL A 1 136 ? 23.152 0.916 -8.836 1.00 83.94 136 VAL A N 1
ATOM 1103 C CA . VAL A 1 136 ? 21.714 0.713 -9.051 1.00 83.94 136 VAL A CA 1
ATOM 1104 C C . VAL A 1 136 ? 21.493 -0.079 -10.347 1.00 83.94 136 VAL A C 1
ATOM 1106 O O . VAL A 1 136 ? 21.940 0.338 -11.421 1.00 83.94 136 VAL A O 1
ATOM 1109 N N . VAL A 1 137 ? 20.804 -1.213 -10.248 1.00 89.31 137 VAL A N 1
ATOM 1110 C CA . VAL A 1 137 ? 20.509 -2.138 -11.358 1.00 89.31 137 VAL A CA 1
ATOM 1111 C C . VAL A 1 137 ? 19.017 -2.317 -11.632 1.00 89.31 137 VAL A C 1
ATOM 1113 O O . VAL A 1 137 ? 18.658 -2.942 -12.627 1.00 89.31 137 VAL A O 1
ATOM 1116 N N . GLY A 1 138 ? 18.156 -1.711 -10.823 1.00 92.06 138 GLY A N 1
ATOM 1117 C CA . GLY A 1 138 ? 16.712 -1.774 -11.000 1.00 92.06 138 GLY A CA 1
ATOM 1118 C C . GLY A 1 138 ? 15.988 -0.802 -10.081 1.00 92.06 138 GLY A C 1
ATOM 1119 O O . GLY A 1 138 ? 16.593 -0.171 -9.208 1.00 92.06 138 GLY A O 1
ATOM 1120 N N . SER A 1 139 ? 14.684 -0.663 -10.288 1.00 94.06 139 SER A N 1
ATOM 1121 C CA . SER A 1 139 ? 13.805 0.040 -9.356 1.00 94.06 139 SER A CA 1
ATOM 1122 C C . SER A 1 139 ? 12.447 -0.640 -9.285 1.00 94.06 139 SER A C 1
ATOM 1124 O O . SER A 1 139 ? 11.887 -1.035 -10.306 1.00 94.06 139 SER A O 1
ATOM 1126 N N . MET A 1 140 ? 11.921 -0.749 -8.070 1.00 95.88 140 MET A N 1
ATOM 1127 C CA . MET A 1 140 ? 10.609 -1.312 -7.779 1.00 95.88 140 MET A CA 1
ATOM 1128 C C . MET A 1 140 ? 9.730 -0.207 -7.210 1.00 95.88 140 MET A C 1
ATOM 1130 O O . MET A 1 140 ? 10.093 0.433 -6.227 1.00 95.88 140 MET A O 1
ATOM 1134 N N . ILE A 1 141 ? 8.584 0.052 -7.829 1.00 95.56 141 ILE A N 1
ATOM 1135 C CA . ILE A 1 141 ? 7.692 1.147 -7.443 1.00 95.56 141 ILE A CA 1
ATOM 1136 C C . ILE A 1 141 ? 6.322 0.580 -7.118 1.00 95.56 141 ILE A C 1
ATOM 1138 O O . ILE A 1 141 ? 5.745 -0.154 -7.914 1.00 95.56 141 ILE A O 1
ATOM 1142 N N . MET A 1 142 ? 5.802 0.946 -5.951 1.00 94.38 142 MET A N 1
ATOM 1143 C CA . MET A 1 142 ? 4.505 0.503 -5.454 1.00 94.38 142 MET A CA 1
ATOM 1144 C C . MET A 1 142 ? 3.538 1.684 -5.457 1.00 94.38 142 MET A C 1
ATOM 1146 O O . MET A 1 142 ? 3.821 2.736 -4.874 1.00 94.38 142 MET A O 1
ATOM 1150 N N . ALA A 1 143 ? 2.378 1.497 -6.071 1.00 94.31 143 ALA A N 1
ATOM 1151 C CA . ALA A 1 143 ? 1.236 2.385 -5.963 1.00 94.31 143 ALA A CA 1
ATOM 1152 C C . ALA A 1 143 ? 0.085 1.661 -5.273 1.00 94.31 143 ALA A C 1
ATOM 1154 O O . ALA A 1 143 ? -0.133 0.481 -5.519 1.00 94.31 143 ALA A O 1
ATOM 1155 N N . HIS A 1 144 ? -0.683 2.376 -4.462 1.00 92.94 144 HIS A N 1
ATOM 1156 C CA . HIS A 1 144 ? -1.882 1.841 -3.826 1.00 92.94 144 HIS A CA 1
ATOM 1157 C C . HIS A 1 144 ? -3.128 2.564 -4.315 1.00 92.94 144 HIS A C 1
ATOM 1159 O O . HIS A 1 144 ? -3.077 3.746 -4.681 1.00 92.94 144 HIS A O 1
ATOM 1165 N N . ARG A 1 145 ? -4.257 1.852 -4.309 1.00 93.75 145 ARG A N 1
ATOM 1166 C CA . ARG A 1 145 ? -5.569 2.448 -4.558 1.00 93.75 145 ARG A CA 1
ATOM 1167 C C . ARG A 1 145 ? -5.891 3.503 -3.504 1.00 93.75 145 ARG A C 1
ATOM 1169 O O . ARG A 1 145 ? -5.523 3.362 -2.349 1.00 93.75 145 ARG A O 1
ATOM 1176 N N . LYS A 1 146 ? -6.629 4.537 -3.892 1.00 91.56 146 LYS A N 1
ATOM 1177 C CA . LYS A 1 146 ? -7.300 5.491 -3.015 1.00 91.56 146 LYS A CA 1
ATOM 1178 C C . LYS A 1 146 ? -8.809 5.309 -3.126 1.00 91.56 146 LYS A C 1
ATOM 1180 O O . LYS A 1 146 ? -9.346 5.227 -4.232 1.00 91.56 146 LYS A O 1
ATOM 1185 N N . LEU A 1 147 ? -9.489 5.301 -1.989 1.00 87.50 147 LEU A N 1
ATOM 1186 C CA . LEU A 1 147 ?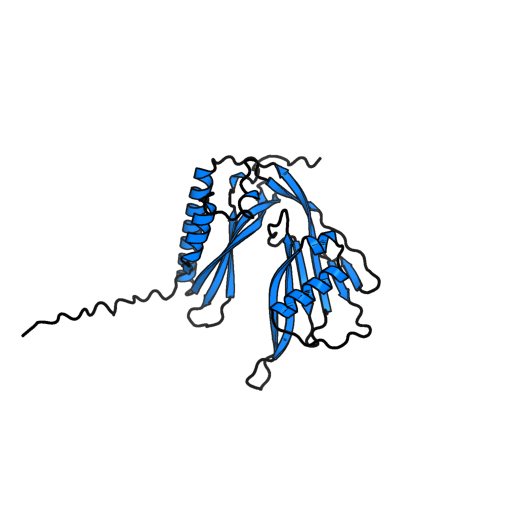 -10.943 5.401 -1.882 1.00 87.50 147 LEU A CA 1
ATOM 1187 C C . LEU A 1 147 ? -11.253 6.668 -1.092 1.00 87.50 147 LEU A C 1
ATOM 1189 O O . LEU A 1 147 ? -10.682 6.878 -0.027 1.00 87.50 147 LEU A O 1
ATOM 1193 N N . ASP A 1 148 ? -12.072 7.556 -1.656 1.00 84.00 148 ASP A N 1
ATOM 1194 C CA . ASP A 1 148 ? -12.358 8.882 -1.085 1.00 84.00 148 ASP A CA 1
ATOM 1195 C C . ASP A 1 148 ? -11.094 9.678 -0.693 1.00 84.00 148 ASP A C 1
ATOM 1197 O O . ASP A 1 148 ? -11.063 10.422 0.282 1.00 84.00 148 ASP A O 1
ATOM 1201 N N . GLY A 1 149 ? -10.012 9.509 -1.461 1.00 82.62 149 GLY A N 1
ATOM 1202 C CA . GLY A 1 149 ? -8.722 10.157 -1.206 1.00 82.62 149 GLY A CA 1
ATOM 1203 C C . GLY A 1 149 ? -7.837 9.471 -0.157 1.00 82.62 149 GLY A C 1
ATOM 1204 O O . GLY A 1 149 ? -6.675 9.856 -0.038 1.00 82.62 149 GLY A O 1
ATOM 1205 N N . ILE A 1 150 ? -8.326 8.436 0.532 1.00 84.44 150 ILE A N 1
ATOM 1206 C CA . ILE A 1 150 ? -7.585 7.670 1.543 1.00 84.44 150 ILE A CA 1
ATOM 1207 C C . ILE A 1 150 ? -6.943 6.437 0.887 1.00 84.44 150 ILE A C 1
ATOM 1209 O O . ILE A 1 150 ? -7.642 5.693 0.194 1.00 84.44 150 ILE A O 1
ATOM 1213 N N . PRO A 1 151 ? -5.632 6.198 1.061 1.00 86.75 151 PRO A N 1
ATOM 1214 C CA . PRO A 1 151 ? -4.966 5.033 0.489 1.00 86.75 151 PRO A CA 1
ATOM 1215 C C . PRO A 1 151 ? -5.429 3.723 1.146 1.00 86.75 151 PRO A C 1
ATOM 1217 O O . PRO A 1 151 ? -5.514 3.620 2.368 1.00 86.75 151 PRO A O 1
ATOM 1220 N N . VAL A 1 152 ? -5.687 2.716 0.316 1.00 88.75 152 VAL A N 1
ATOM 1221 C CA . VAL A 1 152 ? -5.974 1.334 0.701 1.00 88.75 152 VAL A CA 1
ATOM 1222 C C . VAL A 1 152 ? -4.664 0.606 0.924 1.00 88.75 152 VAL A C 1
ATOM 1224 O O . VAL A 1 152 ? -3.792 0.595 0.055 1.00 88.75 152 VAL A O 1
ATOM 1227 N N . ARG A 1 153 ? -4.532 -0.031 2.078 1.00 83.25 153 ARG A N 1
ATOM 1228 C CA . ARG A 1 153 ? -3.355 -0.799 2.434 1.00 83.25 153 ARG A CA 1
ATOM 1229 C C . ARG A 1 153 ? -3.522 -2.267 2.030 1.00 83.25 153 ARG A C 1
ATOM 1231 O O . ARG A 1 153 ? -4.489 -2.912 2.417 1.00 83.25 153 ARG A O 1
ATOM 1238 N N . GLY A 1 154 ? -2.553 -2.801 1.286 1.00 73.56 154 GLY A N 1
ATOM 1239 C CA . GLY A 1 154 ? -2.365 -4.245 1.081 1.00 73.56 154 GLY A CA 1
ATOM 1240 C C . GLY A 1 154 ? -3.186 -4.887 -0.043 1.00 73.56 154 GLY A C 1
ATOM 1241 O O . GLY A 1 154 ? -2.607 -5.537 -0.902 1.00 73.56 154 GLY A O 1
ATOM 1242 N N . SER A 1 155 ? -4.504 -4.692 -0.094 1.00 75.56 155 SER A N 1
ATOM 1243 C CA . SER A 1 155 ? -5.381 -5.472 -0.995 1.00 75.56 155 SER A CA 1
ATOM 1244 C C . SER A 1 155 ? -5.547 -4.896 -2.407 1.00 75.56 155 SER A C 1
ATOM 1246 O O . SER A 1 155 ? -6.162 -5.504 -3.278 1.00 75.56 155 SER A O 1
ATOM 1248 N N . SER A 1 156 ? -5.057 -3.688 -2.688 1.00 90.50 156 SER A N 1
ATOM 1249 C CA . SER A 1 156 ? -5.189 -3.093 -4.024 1.00 90.50 156 SER A CA 1
ATOM 1250 C C . SER A 1 156 ? -4.004 -2.217 -4.378 1.00 90.50 156 SER A C 1
ATOM 1252 O O . SER A 1 156 ? -3.858 -1.099 -3.872 1.00 90.50 156 SER A O 1
ATOM 1254 N N . TYR A 1 157 ? -3.172 -2.733 -5.275 1.00 93.56 157 TYR A N 1
ATOM 1255 C CA . TYR A 1 157 ? -1.877 -2.165 -5.598 1.00 93.56 157 TYR A CA 1
ATOM 1256 C C . TYR A 1 157 ? -1.534 -2.282 -7.083 1.00 93.56 157 TYR A C 1
ATOM 1258 O O . TYR A 1 157 ? -2.089 -3.087 -7.831 1.00 93.56 157 TYR A O 1
ATOM 1266 N N . VAL A 1 158 ? -0.561 -1.468 -7.480 1.00 96.00 158 VAL A N 1
ATOM 1267 C CA . VAL A 1 158 ? 0.188 -1.581 -8.728 1.00 96.00 158 VAL A CA 1
ATOM 1268 C C . VAL A 1 158 ? 1.664 -1.649 -8.361 1.00 96.00 158 VAL A C 1
ATOM 1270 O O . VAL A 1 158 ? 2.204 -0.698 -7.800 1.00 96.00 158 VAL A O 1
ATOM 1273 N N . LEU A 1 159 ? 2.314 -2.763 -8.670 1.00 95.81 159 LEU A N 1
ATOM 1274 C CA . LEU A 1 159 ? 3.747 -2.961 -8.504 1.00 95.81 159 LEU A CA 1
ATOM 1275 C C . LEU A 1 159 ? 4.415 -2.855 -9.870 1.00 95.81 159 LEU A C 1
ATOM 1277 O O . LEU A 1 159 ? 4.041 -3.543 -10.812 1.00 95.81 159 LEU A O 1
ATOM 1281 N N . MET A 1 160 ? 5.413 -1.995 -9.991 1.00 96.56 160 MET A N 1
ATOM 1282 C CA . MET A 1 160 ? 6.099 -1.713 -11.245 1.00 96.56 160 MET A CA 1
ATOM 1283 C C . MET A 1 160 ? 7.580 -2.012 -11.099 1.00 96.56 160 MET A C 1
ATOM 1285 O O . MET A 1 160 ? 8.218 -1.517 -10.173 1.00 96.56 160 MET A O 1
ATOM 1289 N N . SER A 1 161 ? 8.130 -2.774 -12.040 1.00 95.38 161 SER A N 1
ATOM 1290 C CA . SER A 1 161 ? 9.548 -3.126 -12.058 1.00 95.38 161 SER A CA 1
ATOM 1291 C C . SER A 1 161 ? 10.254 -2.476 -13.238 1.00 95.38 161 SER A C 1
ATOM 1293 O O . SER A 1 161 ? 9.893 -2.702 -14.395 1.00 95.38 161 SER A O 1
ATOM 1295 N N . TYR A 1 162 ? 11.283 -1.691 -12.949 1.00 93.75 162 TYR A N 1
ATOM 1296 C CA . TYR A 1 162 ? 12.151 -1.041 -13.922 1.00 93.75 162 TYR A CA 1
ATOM 1297 C C . TYR A 1 162 ? 13.500 -1.752 -13.976 1.00 93.75 162 TYR A C 1
ATOM 1299 O O . TYR A 1 162 ? 14.129 -1.967 -12.943 1.00 93.75 162 TYR A O 1
ATOM 1307 N N . ASP A 1 163 ? 13.961 -2.087 -15.182 1.00 90.69 163 ASP A N 1
ATOM 1308 C CA . ASP A 1 163 ? 15.282 -2.692 -15.376 1.00 90.69 163 ASP A CA 1
ATOM 1309 C C . ASP A 1 163 ? 16.438 -1.682 -15.226 1.00 90.69 163 ASP A C 1
ATOM 1311 O O . ASP A 1 163 ? 16.246 -0.470 -15.101 1.00 90.69 163 ASP A O 1
ATOM 1315 N N . SER A 1 164 ? 17.673 -2.180 -15.319 1.00 88.56 164 SER A N 1
ATOM 1316 C CA . SER A 1 164 ? 18.907 -1.375 -15.274 1.00 88.56 164 SER A CA 1
ATOM 1317 C C . SER A 1 164 ? 19.023 -0.317 -16.378 1.00 88.56 164 SER A C 1
ATOM 1319 O O . SER A 1 164 ? 19.858 0.586 -16.288 1.00 88.56 164 SER A O 1
ATOM 1321 N N . THR A 1 165 ? 18.204 -0.400 -17.431 1.00 87.88 165 THR A N 1
ATOM 1322 C CA . THR A 1 165 ? 18.124 0.618 -18.490 1.00 87.88 165 THR A CA 1
ATOM 1323 C C . THR A 1 165 ? 17.082 1.699 -18.193 1.00 87.88 165 THR A C 1
ATOM 1325 O O . THR A 1 165 ? 16.927 2.621 -19.002 1.00 87.88 165 THR A O 1
ATOM 1328 N N . GLY A 1 166 ? 16.410 1.571 -17.042 1.00 87.19 166 GLY A N 1
ATOM 1329 C CA . GLY A 1 166 ? 15.320 2.386 -16.517 1.00 87.19 166 GLY A CA 1
ATOM 1330 C C . GLY A 1 166 ? 14.035 2.295 -17.331 1.00 87.19 166 GLY A C 1
ATOM 1331 O O . GLY A 1 166 ? 13.213 3.211 -17.316 1.00 87.19 166 GLY A O 1
ATOM 1332 N N . ASN A 1 167 ? 13.848 1.184 -18.044 1.00 90.12 167 ASN A N 1
ATOM 1333 C CA . ASN A 1 167 ? 12.610 0.886 -18.745 1.00 90.12 167 ASN A CA 1
ATOM 1334 C C . ASN A 1 167 ? 11.705 0.006 -17.884 1.00 90.12 167 ASN A C 1
ATOM 1336 O O . ASN A 1 167 ? 12.170 -0.946 -17.265 1.00 90.12 167 ASN A O 1
ATOM 1340 N N . LEU A 1 168 ? 10.398 0.280 -17.916 1.00 91.88 168 LEU A N 1
ATOM 1341 C CA . LEU A 1 168 ? 9.395 -0.579 -17.291 1.00 91.88 168 LEU A CA 1
ATOM 1342 C C . LEU A 1 168 ? 9.413 -1.972 -17.944 1.00 91.88 168 LEU A C 1
ATOM 1344 O O . LEU A 1 168 ? 9.141 -2.102 -19.150 1.00 91.88 168 LEU A O 1
ATOM 1348 N N . SER A 1 169 ? 9.759 -2.973 -17.139 1.00 90.50 169 SER A N 1
ATOM 1349 C CA . SER A 1 169 ? 9.866 -4.392 -17.483 1.00 90.50 169 SER A CA 1
ATOM 1350 C C . SER A 1 169 ? 8.507 -5.071 -17.411 1.00 90.50 169 SER A C 1
ATOM 1352 O O . SER A 1 169 ? 8.033 -5.630 -18.404 1.00 90.50 169 SER A O 1
ATOM 1354 N N . TYR A 1 170 ? 7.870 -4.984 -16.246 1.00 93.38 170 TYR A N 1
ATOM 1355 C CA . TYR A 1 170 ? 6.535 -5.505 -15.996 1.00 93.38 170 TYR A CA 1
ATOM 1356 C C . TYR A 1 170 ? 5.801 -4.647 -14.967 1.00 93.38 170 TYR A C 1
ATOM 1358 O O . TYR A 1 170 ? 6.409 -3.864 -14.233 1.00 93.38 170 TYR A O 1
ATOM 1366 N N . MET A 1 171 ? 4.485 -4.812 -14.938 1.00 95.75 171 MET A N 1
ATOM 1367 C CA . MET A 1 171 ? 3.598 -4.226 -13.947 1.00 95.75 171 MET A CA 1
ATOM 1368 C C . MET A 1 171 ? 2.655 -5.313 -13.437 1.00 95.75 171 MET A C 1
ATOM 1370 O O . MET A 1 171 ? 1.924 -5.901 -14.228 1.00 95.75 171 MET A O 1
ATOM 1374 N N . ASP A 1 172 ? 2.668 -5.566 -12.139 1.00 95.50 172 ASP A N 1
ATOM 1375 C CA . ASP A 1 172 ? 1.713 -6.443 -11.472 1.00 95.50 172 ASP A CA 1
ATOM 1376 C C . ASP A 1 172 ? 0.618 -5.591 -10.843 1.00 95.50 172 ASP A C 1
ATOM 1378 O O . ASP A 1 172 ? 0.891 -4.551 -10.245 1.00 95.50 172 ASP A O 1
ATOM 1382 N N . ILE A 1 173 ? -0.633 -5.996 -11.013 1.00 95.31 173 ILE A N 1
ATOM 1383 C CA . ILE A 1 173 ? -1.777 -5.252 -10.501 1.00 95.31 173 ILE A CA 1
ATOM 1384 C C . ILE A 1 173 ? -2.799 -6.191 -9.886 1.00 95.31 173 ILE A C 1
ATOM 1386 O O . ILE A 1 173 ? -3.309 -7.097 -10.543 1.00 95.31 173 ILE A O 1
ATOM 1390 N N . GLN A 1 174 ? -3.140 -5.909 -8.636 1.00 93.94 174 GLN A N 1
ATOM 1391 C CA . GLN A 1 174 ? -4.316 -6.438 -7.967 1.00 93.94 174 GLN A CA 1
ATOM 1392 C C . GLN A 1 174 ? -5.243 -5.259 -7.709 1.00 93.94 174 GLN A C 1
ATOM 1394 O O . GLN A 1 174 ? -4.855 -4.277 -7.074 1.00 93.94 174 GLN A O 1
ATOM 1399 N N . TRP A 1 175 ? -6.452 -5.306 -8.262 1.00 93.44 175 TRP A N 1
ATOM 1400 C CA . TRP A 1 175 ? -7.366 -4.171 -8.194 1.00 93.44 175 TRP A CA 1
ATOM 1401 C C . TRP A 1 175 ? -8.772 -4.613 -7.839 1.00 93.44 175 TRP A C 1
ATOM 1403 O O . TRP A 1 175 ? -9.600 -4.888 -8.714 1.00 93.44 175 TRP A O 1
ATOM 1413 N N . ASP A 1 176 ? -9.048 -4.659 -6.545 1.00 90.69 176 ASP A N 1
ATOM 1414 C CA . ASP A 1 176 ? -10.355 -5.057 -6.046 1.00 90.69 176 ASP A CA 1
ATOM 1415 C C . ASP A 1 176 ? -11.385 -3.968 -6.280 1.00 90.69 176 ASP A C 1
ATOM 1417 O O . ASP A 1 176 ? -11.082 -2.777 -6.287 1.00 90.69 176 ASP A O 1
ATOM 1421 N N . LYS A 1 177 ? -12.623 -4.378 -6.518 1.00 88.94 177 LYS A N 1
ATOM 1422 C CA . LYS A 1 177 ? -13.805 -3.528 -6.533 1.00 88.94 177 LYS A CA 1
ATOM 1423 C C . LYS A 1 177 ? -14.339 -3.469 -5.114 1.00 88.94 177 LYS A C 1
ATOM 1425 O O . LYS A 1 177 ? -14.318 -4.464 -4.400 1.00 88.94 177 LYS A O 1
ATOM 1430 N N . TYR A 1 178 ? -14.850 -2.308 -4.739 1.00 87.88 178 TYR A N 1
ATOM 1431 C CA . TYR A 1 178 ? -15.316 -2.066 -3.386 1.00 87.88 178 TYR A CA 1
ATOM 1432 C C . TYR A 1 178 ? -16.736 -1.536 -3.407 1.00 87.88 178 TYR A C 1
ATOM 1434 O O . TYR A 1 178 ? -17.043 -0.642 -4.200 1.00 87.88 178 TYR A O 1
ATOM 1442 N N . ASN A 1 179 ? -17.561 -2.050 -2.501 1.00 88.06 179 ASN A N 1
ATOM 1443 C CA . ASN A 1 179 ? -18.859 -1.478 -2.186 1.00 88.06 179 ASN A CA 1
ATOM 1444 C C . ASN A 1 179 ? -18.728 -0.650 -0.913 1.00 88.06 179 ASN A C 1
ATOM 1446 O O . ASN A 1 179 ? -18.207 -1.125 0.094 1.00 88.06 179 ASN A O 1
ATOM 1450 N N . LYS A 1 180 ? -19.192 0.599 -0.963 1.00 87.38 180 LYS A N 1
ATOM 1451 C CA . LYS A 1 180 ? -19.233 1.473 0.208 1.00 87.38 180 LYS A CA 1
ATOM 1452 C C . LYS A 1 180 ? -20.465 1.121 1.035 1.00 87.38 180 LYS A C 1
ATOM 1454 O O . LYS A 1 180 ? -21.583 1.188 0.529 1.00 87.38 180 LYS A O 1
ATOM 1459 N N . VAL A 1 181 ? -20.258 0.752 2.293 1.00 83.56 181 VAL A N 1
ATOM 1460 C CA . VAL A 1 181 ? -21.317 0.321 3.208 1.00 83.56 181 VAL A CA 1
ATOM 1461 C C . VAL A 1 181 ? -21.387 1.299 4.369 1.00 83.56 181 VAL A C 1
ATOM 1463 O O . VAL A 1 181 ? -20.367 1.645 4.964 1.00 83.56 181 VAL A O 1
ATOM 1466 N N . LEU A 1 182 ? -22.598 1.758 4.683 1.00 80.69 182 LEU A N 1
ATOM 1467 C CA . LEU A 1 182 ? -22.837 2.580 5.862 1.00 80.69 182 LEU A CA 1
ATOM 1468 C C . LEU A 1 182 ? -22.612 1.731 7.118 1.00 80.69 182 LEU A C 1
ATOM 1470 O O . LEU A 1 182 ? -23.262 0.699 7.297 1.00 80.69 182 LEU A O 1
ATOM 1474 N N . ALA A 1 183 ? -21.716 2.181 7.988 1.00 76.44 183 ALA A N 1
ATOM 1475 C CA . ALA A 1 183 ? -21.386 1.526 9.241 1.00 76.44 183 ALA A CA 1
ATOM 1476 C C . ALA A 1 183 ? -21.693 2.466 10.406 1.00 76.44 183 ALA A C 1
ATOM 1478 O O . ALA A 1 183 ? -21.337 3.644 10.403 1.00 76.44 183 ALA A O 1
ATOM 1479 N N . LYS A 1 184 ? -22.368 1.939 11.427 1.00 75.44 184 LYS A N 1
ATOM 1480 C CA . LYS A 1 184 ? -22.683 2.710 12.625 1.00 75.44 184 LYS A CA 1
ATOM 1481 C C . LYS A 1 184 ? -21.751 2.292 13.745 1.00 75.44 184 LYS A C 1
ATOM 1483 O O . LYS A 1 184 ? -21.874 1.188 14.262 1.00 75.44 184 LYS A O 1
ATOM 1488 N N . SER A 1 185 ? -20.887 3.219 14.133 1.00 73.94 185 SER A N 1
ATOM 1489 C CA . SER A 1 185 ? -20.086 3.102 15.343 1.00 73.94 185 SER A CA 1
ATOM 1490 C C . SER A 1 185 ? -20.974 2.826 16.557 1.00 73.94 185 SER A C 1
ATOM 1492 O O . SER A 1 185 ? -21.987 3.508 16.762 1.00 73.94 185 SER A O 1
ATOM 1494 N N . THR A 1 186 ? -20.592 1.849 17.377 1.00 74.56 186 THR A N 1
ATOM 1495 C CA . THR A 1 186 ? -21.235 1.621 18.682 1.00 74.56 186 THR A CA 1
ATOM 1496 C C . THR A 1 186 ? -20.624 2.499 19.777 1.00 74.56 186 THR A C 1
ATOM 1498 O O . THR A 1 186 ? -21.128 2.543 20.901 1.00 74.56 186 THR A O 1
ATOM 1501 N N . VAL A 1 187 ? -19.575 3.255 19.440 1.00 72.38 187 VAL A N 1
ATOM 1502 C CA . VAL A 1 187 ? -18.781 4.065 20.357 1.00 72.38 187 VAL A CA 1
ATOM 1503 C C . VAL A 1 187 ? -18.985 5.555 20.060 1.00 72.38 187 VAL A C 1
ATOM 1505 O O . VAL A 1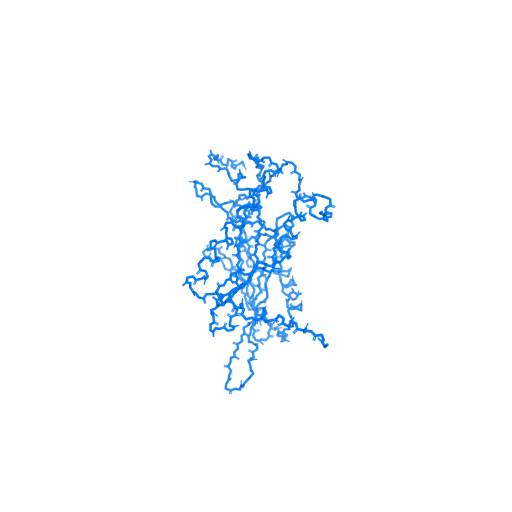 187 ? -18.873 6.029 18.932 1.00 72.38 187 VAL A O 1
ATOM 1508 N N . GLY A 1 188 ? -19.276 6.344 21.098 1.00 68.38 188 GLY A N 1
ATOM 1509 C CA . GLY A 1 188 ? -19.350 7.804 20.961 1.00 68.38 188 GLY A CA 1
ATOM 1510 C C . GLY A 1 188 ? -17.996 8.408 20.564 1.00 68.38 188 GLY A C 1
ATOM 1511 O O . GLY A 1 188 ? -16.960 7.961 21.043 1.00 68.38 188 GLY A O 1
ATOM 1512 N N . GLU A 1 189 ? -17.995 9.457 19.742 1.00 67.62 189 GLU A N 1
ATOM 1513 C CA . GLU A 1 189 ? -16.784 10.054 19.148 1.00 67.62 189 GLU A CA 1
ATOM 1514 C C . GLU A 1 189 ? -15.668 10.367 20.156 1.00 67.62 189 GLU A C 1
ATOM 1516 O O . GLU A 1 189 ? -14.525 9.965 19.965 1.00 67.62 189 GLU A O 1
ATOM 1521 N N . THR A 1 190 ? -16.000 10.998 21.284 1.00 66.81 190 THR A N 1
ATOM 1522 C CA . THR A 1 190 ? -15.023 11.336 22.333 1.00 66.81 190 THR A CA 1
ATOM 1523 C C . THR A 1 190 ? -14.408 10.097 22.990 1.00 66.81 190 THR A C 1
ATOM 1525 O O . THR A 1 190 ? -13.275 10.143 23.458 1.00 66.81 190 THR A O 1
ATOM 1528 N N . LYS A 1 191 ? -15.146 8.979 23.024 1.00 75.38 191 LYS A N 1
ATOM 1529 C CA . LYS A 1 191 ? -14.645 7.696 23.533 1.00 75.38 191 LYS A CA 1
ATOM 1530 C C . LYS A 1 191 ? -13.765 6.989 22.502 1.00 75.38 191 LYS A C 1
ATOM 1532 O O . LYS A 1 191 ? -12.795 6.368 22.912 1.00 75.38 191 LYS A O 1
ATOM 1537 N N . ARG A 1 192 ? -14.052 7.122 21.200 1.00 73.19 192 ARG A N 1
ATOM 1538 C CA . ARG A 1 192 ? -13.252 6.508 20.121 1.00 73.19 192 ARG A CA 1
ATOM 1539 C C . ARG A 1 192 ? -11.802 6.961 20.154 1.00 73.19 192 ARG A C 1
ATOM 1541 O O . ARG A 1 192 ? -10.907 6.131 20.181 1.00 73.19 192 ARG A O 1
ATOM 1548 N N . ASN A 1 193 ? -11.586 8.270 20.234 1.00 73.19 193 ASN A N 1
ATOM 1549 C CA . ASN A 1 193 ? -10.242 8.845 20.288 1.00 73.19 193 ASN A CA 1
ATOM 1550 C C . ASN A 1 193 ? -9.451 8.333 21.498 1.00 73.19 193 ASN A C 1
ATOM 1552 O O . ASN A 1 193 ? -8.299 7.929 21.371 1.00 73.19 193 ASN A O 1
ATOM 1556 N N . LYS A 1 194 ? -10.109 8.281 22.664 1.00 78.50 194 LYS A N 1
ATOM 1557 C CA . LYS A 1 194 ? -9.504 7.750 23.884 1.00 78.50 194 LYS A CA 1
ATOM 1558 C C . LYS A 1 194 ? -9.116 6.276 23.728 1.00 78.50 194 LYS A C 1
ATOM 1560 O O . LYS A 1 194 ? -7.986 5.932 24.050 1.00 78.50 194 LYS A O 1
ATOM 1565 N N . ILE A 1 195 ? -10.022 5.449 23.202 1.00 80.06 195 ILE A N 1
ATOM 1566 C CA . ILE A 1 195 ? -9.783 4.018 22.957 1.00 80.06 195 ILE A CA 1
ATOM 1567 C C . ILE A 1 195 ? -8.618 3.832 21.983 1.00 80.06 195 ILE A C 1
ATOM 1569 O O . ILE A 1 195 ? -7.681 3.118 22.299 1.00 80.06 195 ILE A O 1
ATOM 1573 N N . HIS A 1 196 ? -8.601 4.551 20.860 1.00 82.50 196 HIS A N 1
ATOM 1574 C CA . HIS A 1 196 ? -7.510 4.466 19.888 1.00 82.50 196 HIS A CA 1
ATOM 1575 C C . HIS A 1 196 ? -6.146 4.849 20.495 1.00 82.50 196 HIS A C 1
ATOM 1577 O O . HIS A 1 196 ? -5.113 4.278 20.149 1.00 82.50 196 HIS A O 1
ATOM 1583 N N . ARG A 1 197 ? -6.110 5.830 21.408 1.00 84.62 197 ARG A N 1
ATOM 1584 C CA . ARG A 1 197 ? -4.879 6.204 22.123 1.00 84.62 197 ARG A CA 1
ATOM 1585 C C . ARG A 1 197 ? -4.458 5.150 23.146 1.00 84.62 197 ARG A C 1
ATOM 1587 O O . ARG A 1 197 ? -3.264 4.913 23.298 1.00 84.62 197 ARG A O 1
ATOM 1594 N N . GLU A 1 198 ? -5.415 4.535 23.834 1.00 86.94 198 GLU A N 1
ATOM 1595 C CA . GLU A 1 198 ? -5.175 3.399 24.731 1.00 86.94 198 GLU A CA 1
ATOM 1596 C C . GLU A 1 198 ? -4.608 2.199 23.943 1.00 86.94 198 GLU A C 1
ATOM 1598 O O . GLU A 1 198 ? -3.531 1.722 24.293 1.00 86.94 198 GLU A O 1
ATOM 1603 N N . GLU A 1 199 ? -5.227 1.821 22.818 1.00 87.12 199 GLU A N 1
ATOM 1604 C CA . GLU A 1 199 ? -4.758 0.759 21.908 1.00 87.12 199 GLU A CA 1
ATOM 1605 C C . GLU A 1 199 ? -3.350 1.036 21.359 1.00 87.12 199 GLU A C 1
ATOM 1607 O O . GLU A 1 199 ? -2.504 0.144 21.305 1.00 87.12 199 GLU A O 1
ATOM 1612 N N . PHE A 1 200 ? -3.058 2.286 20.981 1.00 88.31 200 PHE A N 1
ATOM 1613 C CA . PHE A 1 200 ? -1.716 2.669 20.540 1.00 88.31 200 PHE A CA 1
ATOM 1614 C C . PHE A 1 200 ? -0.664 2.475 21.633 1.00 88.31 200 PHE A C 1
ATOM 1616 O O . PHE A 1 200 ? 0.412 1.943 21.359 1.00 88.31 200 PHE A O 1
ATOM 1623 N N . ASN A 1 201 ? -0.957 2.895 22.864 1.00 88.50 201 ASN A N 1
ATOM 1624 C CA . ASN A 1 201 ? -0.014 2.758 23.970 1.00 88.50 201 ASN A CA 1
ATOM 1625 C C . ASN A 1 201 ? 0.234 1.284 24.319 1.00 88.50 201 ASN A C 1
ATOM 1627 O O . ASN A 1 201 ? 1.383 0.907 24.533 1.00 88.50 201 ASN A O 1
ATOM 1631 N N . GLU A 1 202 ? -0.815 0.458 24.325 1.00 88.06 202 GLU A N 1
ATOM 1632 C CA . GLU A 1 202 ? -0.712 -0.988 24.560 1.00 88.06 202 GLU A CA 1
ATOM 1633 C C . GLU A 1 202 ? 0.126 -1.682 23.476 1.00 88.06 202 GLU A C 1
ATOM 1635 O O . GLU A 1 202 ? 1.011 -2.490 23.775 1.00 88.06 202 GLU A O 1
ATOM 1640 N N . LEU A 1 203 ? -0.085 -1.316 22.208 1.00 87.25 203 LEU A N 1
ATOM 1641 C CA . LEU A 1 203 ? 0.718 -1.812 21.096 1.00 87.25 203 LEU A CA 1
ATOM 1642 C C . LEU A 1 203 ? 2.196 -1.417 21.254 1.00 87.25 203 LEU A C 1
ATOM 1644 O O . LEU A 1 203 ? 3.082 -2.258 21.104 1.00 87.25 203 LEU A O 1
ATOM 1648 N N . VAL A 1 204 ? 2.474 -0.149 21.574 1.00 88.00 204 VAL A N 1
ATOM 1649 C CA . VAL A 1 204 ? 3.841 0.347 21.802 1.00 88.00 204 VAL A CA 1
ATOM 1650 C C . VAL A 1 204 ? 4.510 -0.395 22.955 1.00 88.00 204 VAL A C 1
ATOM 1652 O O . VAL A 1 204 ? 5.685 -0.742 22.840 1.00 88.00 204 VAL A O 1
ATOM 1655 N N . GLU A 1 205 ? 3.792 -0.656 24.046 1.00 87.38 205 GLU A N 1
ATOM 1656 C CA . GLU A 1 205 ? 4.301 -1.418 25.187 1.00 87.38 205 GLU A CA 1
ATOM 1657 C C . GLU A 1 205 ? 4.635 -2.861 24.788 1.00 87.38 205 GLU A C 1
ATOM 1659 O O . GLU A 1 205 ? 5.744 -3.329 25.051 1.00 87.38 205 GLU A O 1
ATOM 1664 N N . THR A 1 206 ? 3.728 -3.517 24.061 1.00 88.00 206 THR A N 1
ATOM 1665 C CA . THR A 1 206 ? 3.901 -4.890 23.565 1.00 88.00 206 THR A CA 1
ATOM 1666 C C . THR A 1 206 ? 5.124 -5.009 22.655 1.00 88.00 206 THR A C 1
ATOM 1668 O O . THR A 1 206 ? 5.986 -5.857 22.875 1.00 88.00 206 THR A O 1
ATOM 1671 N N . ILE A 1 207 ? 5.259 -4.117 21.669 1.00 86.25 207 ILE A N 1
ATOM 1672 C CA . ILE A 1 207 ? 6.409 -4.117 20.753 1.00 86.25 207 ILE A CA 1
ATOM 1673 C C . ILE A 1 207 ? 7.696 -3.763 21.498 1.00 86.25 207 ILE A C 1
ATOM 1675 O O . ILE A 1 207 ? 8.745 -4.338 21.230 1.00 86.25 207 ILE A O 1
ATOM 1679 N N . SER A 1 208 ? 7.646 -2.822 22.445 1.00 86.50 208 SER A N 1
ATOM 1680 C CA . SER A 1 208 ? 8.824 -2.470 23.247 1.00 86.50 208 SER A CA 1
ATOM 1681 C C . SER A 1 208 ? 9.323 -3.658 24.065 1.00 86.50 208 SER A C 1
ATOM 1683 O O . SER A 1 208 ? 10.533 -3.822 24.226 1.00 86.50 208 SER A O 1
ATOM 1685 N N . HIS A 1 209 ? 8.403 -4.477 24.581 1.00 86.38 209 HIS A N 1
ATOM 1686 C CA . HIS A 1 209 ? 8.734 -5.713 25.274 1.00 86.38 209 HIS A CA 1
ATOM 1687 C C . HIS A 1 209 ? 9.394 -6.721 24.327 1.00 86.38 209 HIS A C 1
ATOM 1689 O O . HIS A 1 209 ? 10.510 -7.154 24.604 1.00 86.38 209 HIS A O 1
ATOM 1695 N N . ASP A 1 210 ? 8.778 -6.991 23.174 1.00 87.94 210 ASP A N 1
ATOM 1696 C CA . ASP A 1 210 ? 9.321 -7.888 22.145 1.00 87.94 210 ASP A CA 1
ATOM 1697 C C . ASP A 1 210 ? 10.710 -7.439 21.656 1.00 87.94 210 ASP A C 1
ATOM 1699 O O . ASP A 1 210 ? 11.645 -8.232 21.558 1.0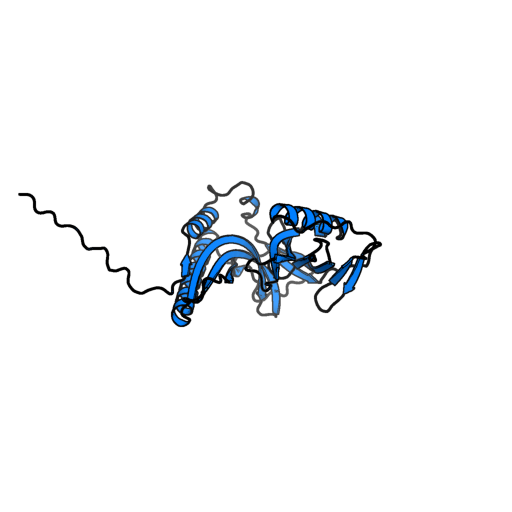0 87.94 210 ASP A O 1
ATOM 1703 N N . PHE A 1 211 ? 10.904 -6.136 21.446 1.00 88.56 211 PHE A N 1
ATOM 1704 C CA . PHE A 1 211 ? 12.198 -5.580 21.050 1.00 88.56 211 PHE A CA 1
ATOM 1705 C C . PHE A 1 211 ? 13.257 -5.803 22.124 1.00 88.56 211 PHE A C 1
ATOM 1707 O O . PHE A 1 211 ? 14.414 -6.072 21.808 1.00 88.56 211 PHE A O 1
ATOM 1714 N N . LYS A 1 212 ? 12.877 -5.709 23.400 1.00 87.56 212 LYS A N 1
ATOM 1715 C CA . LYS A 1 212 ? 13.786 -5.975 24.511 1.00 87.56 212 LYS A CA 1
ATOM 1716 C C . LYS A 1 212 ? 14.170 -7.453 24.589 1.00 87.56 212 LYS A C 1
ATOM 1718 O O . LYS A 1 212 ? 15.338 -7.735 24.844 1.00 87.56 212 LYS A O 1
ATOM 1723 N N . GLU A 1 213 ? 13.226 -8.366 24.375 1.00 88.44 213 GLU A N 1
ATOM 1724 C CA . GLU A 1 213 ? 13.485 -9.812 24.375 1.00 88.44 213 GLU A CA 1
ATOM 1725 C C . GLU A 1 213 ? 14.368 -10.248 23.200 1.00 88.44 213 GLU A C 1
ATOM 1727 O O . GLU A 1 213 ? 15.235 -11.103 23.368 1.00 88.44 213 GLU A O 1
ATOM 1732 N N . ASN A 1 214 ? 14.204 -9.611 22.039 1.00 87.81 214 ASN A N 1
ATOM 1733 C CA . ASN A 1 214 ? 14.917 -9.951 20.806 1.00 87.81 214 ASN A CA 1
ATOM 1734 C C . ASN A 1 214 ? 16.144 -9.062 20.520 1.00 87.81 214 ASN A C 1
ATOM 1736 O O . ASN A 1 214 ? 16.686 -9.096 19.417 1.00 87.81 214 ASN A O 1
ATOM 1740 N N . GLU A 1 215 ? 16.576 -8.244 21.486 1.00 88.81 215 GLU A N 1
ATOM 1741 C CA . GLU A 1 215 ? 17.711 -7.314 21.348 1.00 88.81 215 GLU A CA 1
ATOM 1742 C C . GLU A 1 215 ? 17.615 -6.389 20.113 1.00 88.81 215 GLU A C 1
ATOM 1744 O O . GLU A 1 215 ? 18.598 -6.104 19.419 1.00 88.81 215 GLU A O 1
ATOM 1749 N N . LEU A 1 216 ? 16.407 -5.895 19.844 1.00 88.56 216 LEU A N 1
ATOM 1750 C CA . LEU A 1 216 ? 16.096 -4.984 18.749 1.00 88.56 216 LEU A CA 1
ATOM 1751 C C . LEU A 1 216 ? 16.030 -3.532 19.228 1.00 88.56 216 LEU A C 1
ATOM 1753 O O . LEU A 1 216 ? 15.658 -3.215 20.360 1.00 88.56 216 LEU A O 1
ATOM 1757 N N . ARG A 1 217 ? 16.341 -2.621 18.311 1.00 89.00 217 ARG A N 1
ATOM 1758 C CA . ARG A 1 217 ? 16.158 -1.175 18.468 1.00 89.00 217 ARG A CA 1
ATOM 1759 C C . ARG A 1 217 ? 15.293 -0.661 17.331 1.00 89.00 217 ARG A C 1
ATOM 1761 O O . ARG A 1 217 ? 15.417 -1.137 16.208 1.00 89.00 217 ARG A O 1
ATOM 1768 N N . GLY A 1 218 ? 14.446 0.330 17.579 1.00 88.94 218 GLY A N 1
ATOM 1769 C CA . GLY A 1 218 ? 13.710 0.955 16.485 1.00 88.94 218 GLY A CA 1
ATOM 1770 C C . GLY A 1 218 ? 12.963 2.213 16.870 1.00 88.94 218 GLY A C 1
ATOM 1771 O O . GLY A 1 218 ? 12.973 2.637 18.026 1.00 88.94 218 GLY A O 1
ATOM 1772 N N . SER A 1 219 ? 12.321 2.809 15.875 1.00 90.31 219 SER A N 1
ATOM 1773 C CA . SER A 1 219 ? 11.591 4.063 16.005 1.00 90.31 219 SER A CA 1
ATOM 1774 C C . SER A 1 219 ? 10.259 4.030 15.271 1.00 90.31 219 SER A C 1
ATOM 1776 O O . SER A 1 219 ? 10.142 3.403 14.221 1.00 90.31 219 SER A O 1
ATOM 1778 N N . LEU A 1 220 ? 9.264 4.738 15.809 1.00 86.62 220 LEU A N 1
ATOM 1779 C CA . LEU A 1 220 ? 8.051 5.140 15.098 1.00 86.62 220 LEU A CA 1
ATOM 1780 C C . LEU A 1 220 ? 8.109 6.641 14.820 1.00 86.62 220 LEU A C 1
ATOM 1782 O O 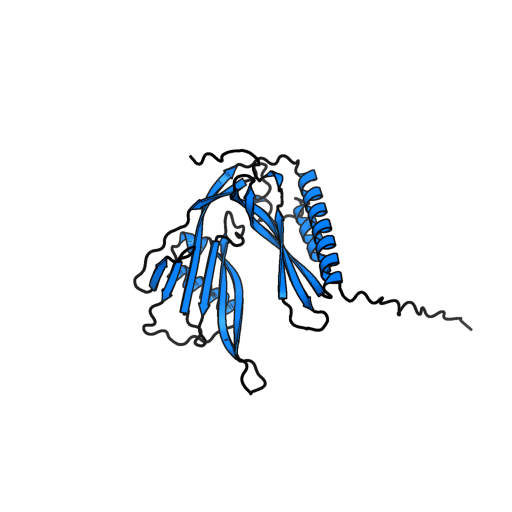. LEU A 1 220 ? 8.067 7.455 15.744 1.00 86.62 220 LEU A O 1
ATOM 1786 N N . ASP A 1 221 ? 8.168 7.007 13.543 1.00 86.19 221 ASP A N 1
ATOM 1787 C CA . ASP A 1 221 ? 8.537 8.361 13.113 1.00 86.19 221 ASP A CA 1
ATOM 1788 C C . ASP A 1 221 ? 7.385 9.121 12.453 1.00 86.19 221 ASP A C 1
ATOM 1790 O O . ASP A 1 221 ? 7.373 10.358 12.403 1.00 86.19 221 ASP A O 1
ATOM 1794 N N . ASN A 1 222 ? 6.409 8.397 11.902 1.00 83.56 222 ASN A N 1
ATOM 1795 C CA . ASN A 1 222 ? 5.287 9.011 11.209 1.00 83.56 222 ASN A CA 1
ATOM 1796 C C . ASN A 1 222 ? 3.999 8.194 11.320 1.00 83.56 222 ASN A C 1
ATOM 1798 O O . ASN A 1 222 ? 4.022 6.990 11.553 1.00 83.56 222 ASN A O 1
ATOM 1802 N N . SER A 1 223 ? 2.863 8.851 11.102 1.00 83.69 223 SER A N 1
ATOM 1803 C CA . SER A 1 223 ? 1.574 8.182 10.964 1.00 83.69 223 SER A CA 1
ATOM 1804 C C . SER A 1 223 ? 0.755 8.778 9.824 1.00 83.69 223 SER A C 1
ATOM 1806 O O . SER A 1 223 ? 0.823 9.978 9.546 1.00 83.69 223 SER A O 1
ATOM 1808 N N . THR A 1 224 ? -0.061 7.956 9.174 1.00 83.25 224 THR A N 1
ATOM 1809 C CA . THR A 1 224 ? -0.949 8.371 8.084 1.00 83.25 224 THR A CA 1
ATOM 1810 C C . THR A 1 224 ? -2.302 7.682 8.191 1.00 83.25 224 THR A C 1
ATOM 1812 O O . THR A 1 224 ? -2.396 6.571 8.695 1.00 83.25 224 THR A O 1
ATOM 1815 N N . GLN A 1 225 ? -3.359 8.346 7.722 1.00 84.44 225 GLN A N 1
ATOM 1816 C CA . GLN A 1 225 ? -4.671 7.711 7.600 1.00 84.44 225 GLN A CA 1
ATOM 1817 C C . GLN A 1 225 ? -4.679 6.776 6.393 1.00 84.44 225 GLN A C 1
ATOM 1819 O O . GLN A 1 225 ? -4.184 7.139 5.320 1.00 84.44 225 GLN A O 1
ATOM 1824 N N . THR A 1 226 ? -5.245 5.593 6.582 1.00 85.19 226 THR A N 1
ATOM 1825 C CA . THR A 1 226 ? -5.348 4.532 5.581 1.00 85.19 226 THR A CA 1
ATOM 1826 C C . THR A 1 226 ? -6.685 3.811 5.712 1.00 85.19 226 THR A C 1
ATOM 1828 O O . THR A 1 226 ? -7.475 4.056 6.626 1.00 85.19 226 THR A O 1
ATOM 1831 N N . LEU A 1 227 ? -6.952 2.937 4.751 1.00 87.62 227 LEU A N 1
ATOM 1832 C CA . LEU A 1 227 ? -7.975 1.912 4.838 1.00 87.62 227 LEU A CA 1
ATOM 1833 C C . LEU A 1 227 ? -7.268 0.562 4.943 1.00 87.62 227 LEU A C 1
ATOM 1835 O O . LEU A 1 227 ? -6.597 0.163 3.989 1.00 87.62 227 LEU A O 1
ATOM 1839 N N . THR A 1 228 ? -7.400 -0.121 6.077 1.00 86.00 228 THR A N 1
ATOM 1840 C CA . THR A 1 228 ? -6.745 -1.415 6.322 1.00 86.00 228 THR A CA 1
ATOM 1841 C C . THR A 1 228 ? -7.764 -2.541 6.252 1.00 86.00 228 THR A C 1
ATOM 1843 O O . THR A 1 228 ? -8.900 -2.382 6.698 1.00 86.00 228 THR A O 1
ATOM 1846 N N . ALA A 1 229 ? -7.354 -3.670 5.677 1.00 86.31 229 ALA A N 1
ATOM 1847 C CA . ALA A 1 229 ? -8.152 -4.884 5.645 1.00 86.31 229 ALA A CA 1
ATOM 1848 C C . ALA A 1 229 ? -8.274 -5.498 7.049 1.00 86.31 229 ALA A C 1
ATOM 1850 O O . ALA A 1 229 ? -7.268 -5.735 7.712 1.00 86.31 229 ALA A O 1
ATOM 1851 N N . LEU A 1 230 ? -9.505 -5.769 7.470 1.00 84.56 230 LEU A N 1
ATOM 1852 C CA . LEU A 1 230 ? -9.854 -6.557 8.642 1.00 84.56 230 LEU A CA 1
ATOM 1853 C C . LEU A 1 230 ? -10.853 -7.633 8.244 1.00 84.56 230 LEU A C 1
ATOM 1855 O O . LEU A 1 230 ? -11.779 -7.377 7.475 1.00 84.56 230 LEU A O 1
ATOM 1859 N N . GLU A 1 231 ? -10.675 -8.817 8.803 1.00 83.50 231 GLU A N 1
ATOM 1860 C CA . GLU A 1 231 ? -11.605 -9.927 8.655 1.00 83.50 231 GLU A CA 1
ATOM 1861 C C . GLU A 1 231 ? -12.611 -9.906 9.814 1.00 83.50 231 GLU A C 1
ATOM 1863 O O . GLU A 1 231 ? -12.226 -9.657 10.958 1.00 83.50 231 GLU A O 1
ATOM 1868 N N . ASN A 1 232 ? -13.902 -10.105 9.528 1.00 80.06 232 ASN A N 1
ATOM 1869 C CA . ASN A 1 232 ? -14.905 -10.316 10.578 1.00 80.06 232 ASN A CA 1
ATOM 1870 C C . ASN A 1 232 ? -15.001 -11.788 10.992 1.00 80.06 232 ASN A C 1
ATOM 1872 O O . ASN A 1 232 ? -14.425 -12.670 10.364 1.00 80.06 232 ASN A O 1
ATOM 1876 N N . ASP A 1 233 ? -15.829 -12.058 12.000 1.00 80.25 233 ASP A N 1
ATOM 1877 C CA . ASP A 1 233 ? -16.082 -13.406 12.524 1.00 80.25 233 ASP A CA 1
ATOM 1878 C C . ASP A 1 233 ? -16.624 -14.404 11.473 1.00 80.25 233 ASP A C 1
ATOM 1880 O O . ASP A 1 233 ? -16.585 -15.612 11.694 1.00 80.25 233 ASP A O 1
ATOM 1884 N N . ASN A 1 234 ? -17.120 -13.923 10.324 1.00 79.25 234 ASN A N 1
ATOM 1885 C CA . ASN A 1 234 ? -17.608 -14.754 9.219 1.00 79.25 234 ASN A CA 1
ATOM 1886 C C . ASN A 1 234 ? -16.551 -15.007 8.127 1.00 79.25 234 ASN A C 1
ATOM 1888 O O . ASN A 1 234 ? -16.865 -15.652 7.126 1.00 79.25 234 ASN A O 1
ATOM 1892 N N . GLY A 1 235 ? -15.330 -14.489 8.277 1.00 80.19 235 GLY A N 1
ATOM 1893 C CA . GLY A 1 235 ? -14.277 -14.589 7.266 1.00 80.19 235 GLY A CA 1
ATOM 1894 C C . GLY A 1 235 ? -14.376 -13.554 6.138 1.00 80.19 235 GLY A C 1
ATOM 1895 O O . GLY A 1 235 ? -13.684 -13.665 5.127 1.00 80.19 235 GLY A O 1
ATOM 1896 N N . GLU A 1 236 ? -15.253 -12.552 6.254 1.00 81.38 236 GLU A N 1
ATOM 1897 C CA . GLU A 1 236 ? -15.387 -11.505 5.240 1.00 81.38 236 GLU A CA 1
ATOM 1898 C C . GLU A 1 236 ? -14.363 -10.392 5.474 1.00 81.38 236 GLU A C 1
ATOM 1900 O O . GLU A 1 236 ? -14.319 -9.771 6.540 1.00 81.38 236 GLU A O 1
ATOM 1905 N N . VAL A 1 237 ? -13.583 -10.085 4.436 1.00 83.38 237 VAL A N 1
ATOM 1906 C CA . VAL A 1 237 ? -12.588 -9.010 4.470 1.00 83.38 237 VAL A CA 1
ATOM 1907 C C . VAL A 1 237 ? -13.233 -7.660 4.154 1.00 83.38 237 VAL A C 1
ATOM 1909 O O . VAL A 1 237 ? -13.829 -7.445 3.092 1.00 83.38 237 VAL A O 1
ATOM 1912 N N . MET A 1 238 ? -13.060 -6.715 5.072 1.00 85.75 238 MET A N 1
ATOM 1913 C CA . MET A 1 238 ? -13.542 -5.343 4.985 1.00 85.75 238 MET A CA 1
ATOM 1914 C C . MET A 1 238 ? -12.393 -4.363 5.132 1.00 85.75 238 MET A C 1
ATOM 1916 O O . MET A 1 238 ? -11.477 -4.575 5.916 1.00 85.75 238 MET A O 1
ATOM 1920 N N . LEU A 1 239 ? -12.462 -3.243 4.423 1.00 87.12 239 LEU A N 1
ATOM 1921 C CA . LEU A 1 239 ? -11.578 -2.124 4.684 1.00 87.12 239 LEU A CA 1
ATOM 1922 C C . LEU A 1 239 ? -12.209 -1.187 5.699 1.00 87.12 239 LEU A C 1
ATOM 1924 O O . LEU A 1 239 ? -13.278 -0.613 5.452 1.00 87.12 239 LEU A O 1
ATOM 1928 N N . VAL A 1 240 ? -11.500 -0.989 6.801 1.00 84.69 240 VAL A N 1
ATOM 1929 C CA . VAL A 1 240 ? -11.876 -0.041 7.843 1.00 84.69 240 VAL A CA 1
ATOM 1930 C C . VAL A 1 240 ? -10.940 1.164 7.845 1.00 84.69 240 VAL A C 1
ATOM 1932 O O . VAL A 1 240 ? -9.760 1.027 7.507 1.00 84.69 240 VAL A O 1
ATOM 1935 N N . PRO A 1 241 ? -11.430 2.357 8.218 1.00 85.12 241 PRO A N 1
ATOM 1936 C CA . PRO A 1 241 ? -10.565 3.506 8.443 1.00 85.12 241 PRO A CA 1
ATOM 1937 C C . PRO A 1 241 ? -9.593 3.244 9.595 1.00 85.12 241 PRO A C 1
ATOM 1939 O O . PRO A 1 241 ? -10.011 2.944 10.715 1.00 85.12 241 PRO A O 1
ATOM 1942 N N . SER A 1 242 ? -8.305 3.421 9.322 1.00 84.12 242 SER A N 1
ATOM 1943 C CA . SER A 1 242 ? -7.207 3.115 10.238 1.00 84.12 242 SER A CA 1
ATOM 1944 C C . SER A 1 242 ? -6.162 4.225 10.251 1.00 84.12 242 SER A C 1
ATOM 1946 O O . SER A 1 242 ? -6.072 5.053 9.336 1.00 84.12 242 SER A O 1
ATOM 1948 N N . VAL A 1 243 ? -5.344 4.237 11.300 1.00 85.19 243 VAL A N 1
ATOM 1949 C CA . VAL A 1 243 ? -4.078 4.962 11.330 1.00 85.19 243 VAL A CA 1
ATOM 1950 C C . VAL A 1 243 ? -2.951 3.957 11.162 1.00 85.19 243 VAL A C 1
ATOM 1952 O O . VAL A 1 243 ? -2.763 3.060 11.979 1.00 85.19 243 VAL A O 1
ATOM 1955 N N . THR A 1 244 ? -2.180 4.141 10.099 1.00 84.69 244 THR A N 1
ATOM 1956 C CA . THR A 1 244 ? -0.931 3.429 9.871 1.00 84.69 244 THR A CA 1
ATOM 1957 C C . THR A 1 244 ? 0.212 4.193 10.522 1.00 84.69 244 THR A C 1
ATOM 1959 O O . THR A 1 244 ? 0.507 5.321 10.119 1.00 84.69 244 THR A O 1
ATOM 1962 N N . PHE A 1 245 ? 0.889 3.571 11.477 1.00 85.44 245 PHE A N 1
ATOM 1963 C CA . PHE A 1 245 ? 2.145 4.029 12.057 1.00 85.44 245 PHE A CA 1
ATOM 1964 C C . PHE A 1 245 ? 3.309 3.450 11.259 1.00 85.44 245 PHE A C 1
ATOM 1966 O O . PHE A 1 245 ? 3.277 2.287 10.862 1.00 85.44 245 PHE A O 1
ATOM 1973 N N . ILE A 1 246 ? 4.311 4.278 10.980 1.00 84.69 246 ILE A N 1
ATOM 1974 C CA . ILE A 1 246 ? 5.444 3.974 10.109 1.00 84.69 246 ILE A CA 1
ATOM 1975 C C . ILE A 1 246 ? 6.721 4.227 10.893 1.00 84.69 246 ILE A C 1
ATOM 1977 O O . ILE A 1 246 ? 6.892 5.285 11.506 1.00 84.69 246 ILE A O 1
ATOM 1981 N N . GLY A 1 247 ? 7.615 3.255 10.829 1.00 87.56 247 GLY A N 1
ATOM 1982 C CA . GLY A 1 247 ? 8.872 3.271 11.538 1.00 87.56 247 GLY A CA 1
ATOM 1983 C C . GLY A 1 247 ? 9.888 2.332 10.920 1.00 87.56 247 GLY A C 1
ATOM 1984 O O . GLY A 1 247 ? 9.738 1.877 9.784 1.00 87.56 247 GLY A O 1
ATOM 1985 N N . GLN A 1 248 ? 10.914 2.026 11.696 1.00 88.69 248 GLN A N 1
ATOM 1986 C CA . GLN A 1 248 ? 11.994 1.143 11.285 1.00 88.69 248 GLN A CA 1
ATOM 1987 C C . GLN A 1 248 ? 12.689 0.529 12.500 1.00 88.69 248 GLN A C 1
ATOM 1989 O O . GLN A 1 248 ? 12.731 1.144 13.567 1.00 88.69 248 GLN A O 1
ATOM 1994 N N . TYR A 1 249 ? 13.226 -0.676 12.357 1.00 90.19 249 TYR A N 1
ATOM 1995 C CA . TYR A 1 249 ? 13.976 -1.363 13.404 1.00 90.19 249 TYR A CA 1
ATOM 1996 C C . TYR A 1 249 ? 15.272 -1.948 12.862 1.00 90.19 249 TYR A C 1
ATOM 1998 O O . TYR A 1 249 ? 15.454 -2.080 11.658 1.00 90.19 249 TYR A O 1
ATOM 2006 N N . SER A 1 250 ? 16.183 -2.290 13.756 1.00 86.44 250 SER A N 1
ATOM 2007 C CA . SER A 1 250 ? 17.388 -3.041 13.443 1.00 86.44 250 SER A CA 1
ATOM 2008 C C . SER A 1 250 ? 17.774 -3.921 14.621 1.00 86.44 250 SER A C 1
ATOM 2010 O O . SER A 1 250 ? 17.322 -3.713 15.754 1.00 86.44 250 SER A O 1
ATOM 2012 N N . THR A 1 251 ? 18.613 -4.920 14.362 1.00 87.00 251 THR A N 1
ATOM 2013 C CA . THR A 1 251 ? 19.289 -5.624 15.450 1.00 87.00 251 THR A CA 1
ATOM 2014 C C . THR A 1 251 ? 20.298 -4.683 16.103 1.00 87.00 251 THR A C 1
ATOM 2016 O O . THR A 1 251 ? 20.800 -3.743 15.480 1.00 87.00 251 THR A O 1
ATOM 2019 N N . LYS A 1 252 ? 20.607 -4.917 17.378 1.00 78.50 252 LYS A N 1
ATOM 2020 C CA . LYS A 1 252 ? 21.564 -4.097 18.131 1.00 78.50 252 LYS A CA 1
ATOM 2021 C C . LYS A 1 252 ? 22.930 -3.958 17.445 1.00 78.50 252 LYS A C 1
ATOM 2023 O O . LYS A 1 252 ? 23.526 -2.884 17.510 1.00 78.50 252 LYS A O 1
ATOM 2028 N N . ASP A 1 253 ? 23.373 -5.013 16.767 1.00 82.25 253 ASP A N 1
ATOM 2029 C CA . ASP A 1 253 ? 24.693 -5.098 16.134 1.00 82.25 253 ASP A CA 1
ATOM 2030 C C . ASP A 1 253 ? 24.684 -4.750 14.635 1.00 82.25 253 ASP A C 1
ATOM 2032 O O . ASP A 1 253 ? 25.730 -4.797 13.989 1.00 82.25 253 ASP A O 1
ATOM 2036 N N . SER A 1 254 ? 23.522 -4.401 14.067 1.00 80.31 254 SER A N 1
ATOM 2037 C CA . SER A 1 254 ? 23.389 -4.037 12.655 1.00 80.31 254 SER A CA 1
ATOM 2038 C C . SER A 1 254 ? 22.910 -2.602 12.478 1.00 80.31 254 SER A C 1
ATOM 2040 O O . SER A 1 254 ? 21.967 -2.138 13.125 1.00 80.31 254 SER A O 1
ATOM 2042 N N . ASP A 1 255 ? 23.532 -1.901 11.535 1.00 77.19 255 ASP A N 1
ATOM 2043 C CA . ASP A 1 255 ? 23.051 -0.610 11.040 1.00 77.19 255 ASP A CA 1
ATOM 2044 C C . ASP A 1 255 ? 22.034 -0.771 9.896 1.00 77.19 255 ASP A C 1
ATOM 2046 O O . ASP A 1 255 ? 21.512 0.218 9.378 1.00 77.19 255 ASP A O 1
ATOM 2050 N N . GLU A 1 256 ? 21.719 -2.010 9.501 1.00 81.88 256 GLU A N 1
ATOM 2051 C CA . GLU A 1 256 ? 20.651 -2.293 8.548 1.00 81.88 256 GLU A CA 1
ATOM 2052 C C . GLU A 1 256 ? 19.293 -1.987 9.176 1.00 81.88 256 GLU A C 1
ATOM 2054 O O . GLU A 1 256 ? 18.874 -2.626 10.140 1.00 81.88 256 GLU A O 1
ATOM 2059 N N . SER A 1 257 ? 18.605 -0.998 8.613 1.00 80.44 257 SER A N 1
ATOM 2060 C CA . SER A 1 257 ? 17.285 -0.587 9.065 1.00 80.44 257 SER A CA 1
ATOM 2061 C C . SER A 1 257 ? 16.197 -1.259 8.236 1.00 80.44 257 SER A C 1
ATOM 2063 O O . SER A 1 257 ? 16.116 -1.078 7.020 1.00 80.44 257 SER A O 1
ATOM 2065 N N . ILE A 1 258 ? 15.352 -2.028 8.910 1.00 82.38 258 ILE A N 1
ATOM 2066 C CA . ILE A 1 258 ? 14.227 -2.754 8.341 1.00 82.38 258 ILE A CA 1
ATOM 2067 C C . ILE A 1 258 ? 12.960 -1.925 8.584 1.00 82.38 258 ILE A C 1
ATOM 2069 O O . ILE A 1 258 ? 12.676 -1.568 9.731 1.00 82.38 258 ILE A O 1
ATOM 2073 N N . PRO A 1 259 ? 12.176 -1.596 7.543 1.00 82.31 259 PRO A N 1
ATOM 2074 C CA . PRO A 1 259 ? 10.948 -0.833 7.718 1.00 82.31 259 PRO A CA 1
ATOM 2075 C C . PRO A 1 259 ? 9.929 -1.622 8.546 1.00 82.31 259 PRO A C 1
ATOM 2077 O O . PRO A 1 259 ? 9.717 -2.813 8.321 1.00 82.31 259 PRO A O 1
ATOM 2080 N N . MET A 1 260 ? 9.251 -0.935 9.464 1.00 85.75 260 MET A N 1
ATOM 2081 C CA . MET A 1 260 ? 8.137 -1.483 10.234 1.00 85.75 260 MET A CA 1
ATOM 2082 C C . MET A 1 260 ? 6.904 -0.612 10.081 1.00 85.75 260 MET A C 1
ATOM 2084 O O . MET A 1 260 ? 6.978 0.604 9.887 1.00 85.75 260 MET A O 1
ATOM 2088 N N . THR A 1 261 ? 5.747 -1.233 10.238 1.00 86.06 261 THR A N 1
ATOM 2089 C CA . THR A 1 261 ? 4.480 -0.520 10.204 1.00 86.06 261 THR A CA 1
ATOM 2090 C C . THR A 1 261 ? 3.433 -1.246 11.018 1.00 86.06 261 THR A C 1
ATOM 2092 O O . THR A 1 261 ? 3.383 -2.472 10.966 1.00 86.06 261 THR A O 1
ATOM 2095 N N . PHE A 1 262 ? 2.535 -0.489 11.634 1.00 85.81 262 PHE A N 1
ATOM 2096 C CA . PHE A 1 262 ? 1.396 -1.028 12.370 1.00 85.81 262 PHE A CA 1
ATOM 2097 C C . PHE A 1 262 ? 0.131 -0.294 11.978 1.00 85.81 262 PHE A C 1
ATOM 2099 O O . PHE A 1 262 ? 0.182 0.898 11.679 1.00 85.81 262 PHE A O 1
ATOM 2106 N N . ASP A 1 263 ? -0.992 -0.992 11.996 1.00 85.50 263 ASP A N 1
ATOM 2107 C CA . ASP A 1 263 ? -2.293 -0.409 11.710 1.00 85.50 263 ASP A CA 1
ATOM 2108 C C . ASP A 1 263 ? -3.174 -0.517 12.940 1.00 85.50 263 ASP A C 1
ATOM 2110 O O . ASP A 1 263 ? -3.333 -1.602 13.491 1.00 85.50 263 ASP A O 1
ATOM 2114 N N . ILE A 1 264 ? -3.761 0.606 13.339 1.00 85.94 264 ILE A N 1
ATOM 2115 C CA . ILE A 1 264 ? -4.777 0.643 14.387 1.00 85.94 264 ILE A CA 1
ATOM 2116 C C . ILE A 1 264 ? -6.066 1.170 13.756 1.00 85.94 264 ILE A C 1
ATOM 2118 O O . ILE A 1 264 ? -6.061 2.276 13.197 1.00 85.94 264 ILE A O 1
ATOM 2122 N N . PRO A 1 265 ? -7.163 0.397 13.773 1.00 83.44 265 PRO A N 1
ATOM 2123 C CA . PRO A 1 265 ? -8.467 0.873 13.336 1.00 83.44 265 PRO A CA 1
ATOM 2124 C C . PRO A 1 265 ? -8.878 2.108 14.131 1.00 83.44 265 PRO A C 1
ATOM 2126 O O . PRO A 1 265 ? -8.849 2.112 15.353 1.00 83.44 265 PRO A O 1
ATOM 2129 N N . THR A 1 266 ? -9.324 3.160 13.450 1.00 79.25 266 THR A N 1
ATOM 2130 C CA . THR A 1 266 ? -9.837 4.366 14.132 1.00 79.25 266 THR A CA 1
ATOM 2131 C C . THR A 1 266 ? -11.095 4.084 14.954 1.00 79.25 266 THR A C 1
ATOM 2133 O O . THR A 1 266 ? -11.415 4.828 15.880 1.00 79.25 266 THR A O 1
ATOM 2136 N N . ASP A 1 267 ? -11.812 3.019 14.593 1.00 77.00 267 ASP A N 1
ATOM 2137 C CA . ASP A 1 267 ? -12.959 2.502 15.316 1.00 77.00 267 ASP A CA 1
ATOM 2138 C C . ASP A 1 267 ? -13.202 1.034 14.948 1.00 77.00 267 ASP A C 1
ATOM 2140 O O . ASP A 1 267 ? -13.835 0.720 13.936 1.00 77.00 267 ASP A O 1
ATOM 2144 N N . ALA A 1 268 ? -12.713 0.125 15.790 1.00 71.19 268 ALA A N 1
ATOM 2145 C CA . ALA A 1 268 ? -12.910 -1.309 15.609 1.00 71.19 268 ALA A CA 1
ATOM 2146 C C . ALA A 1 268 ? -14.397 -1.717 15.642 1.00 71.19 268 ALA A C 1
ATOM 2148 O O . ALA A 1 268 ? -14.775 -2.715 15.030 1.00 71.19 268 ALA A O 1
ATOM 2149 N N . SER A 1 269 ? -15.276 -0.922 16.271 1.00 74.62 269 SER A N 1
ATOM 2150 C CA . SER A 1 269 ? -16.713 -1.224 16.329 1.00 74.62 269 SER A CA 1
ATOM 2151 C C . SER A 1 269 ? -17.443 -1.067 14.993 1.00 74.62 269 SER A C 1
ATOM 2153 O O . SER A 1 269 ? -18.607 -1.454 14.878 1.00 74.62 269 SER A O 1
ATOM 2155 N N . LEU A 1 270 ? -16.779 -0.499 13.980 1.00 75.44 270 LEU A N 1
ATOM 2156 C CA . LEU A 1 270 ? -17.328 -0.393 12.630 1.00 75.44 270 LEU A CA 1
ATOM 2157 C C . LEU A 1 270 ? -17.413 -1.745 11.919 1.00 75.44 270 LEU A C 1
ATOM 2159 O O . LEU A 1 270 ? -18.212 -1.875 10.992 1.00 75.44 270 LEU A O 1
ATOM 2163 N N . VAL A 1 271 ? -16.623 -2.733 12.346 1.00 72.31 271 VAL A N 1
ATOM 2164 C CA . VAL A 1 271 ? -16.663 -4.108 11.836 1.00 72.31 271 VAL A CA 1
ATOM 2165 C C . VAL A 1 271 ? -17.938 -4.784 12.361 1.00 72.31 271 VAL A C 1
ATOM 2167 O O . VAL A 1 271 ? -18.081 -4.970 13.571 1.00 72.31 271 VAL A O 1
ATOM 2170 N N . PRO A 1 272 ? -18.904 -5.159 11.502 1.00 64.62 272 PRO A N 1
ATOM 2171 C CA . PRO A 1 272 ? -20.112 -5.830 11.960 1.00 64.62 272 PRO A CA 1
ATOM 2172 C C . PRO A 1 272 ? -19.785 -7.247 12.445 1.00 64.62 272 PRO A C 1
ATOM 2174 O O . PRO A 1 272 ? -19.326 -8.070 11.660 1.00 64.62 272 PRO A O 1
ATOM 2177 N N . ALA A 1 273 ? -20.096 -7.554 13.707 1.00 57.06 273 ALA A N 1
ATOM 2178 C CA . ALA A 1 273 ? -19.860 -8.884 14.281 1.00 57.06 273 ALA A CA 1
ATOM 2179 C C . ALA A 1 273 ? -20.831 -9.968 13.767 1.00 57.06 273 ALA A C 1
ATOM 2181 O O . ALA A 1 273 ? -20.539 -11.147 13.861 1.00 57.06 273 ALA A O 1
ATOM 2182 N N . ASN A 1 274 ? -22.020 -9.602 13.263 1.00 48.47 274 ASN A N 1
ATOM 2183 C CA . ASN A 1 274 ? -23.101 -10.580 13.027 1.00 48.47 274 ASN A CA 1
ATOM 2184 C C . ASN A 1 274 ? -24.142 -10.167 11.975 1.00 48.47 274 ASN A C 1
ATOM 2186 O O . ASN A 1 274 ? -25.304 -10.571 12.036 1.00 48.47 274 ASN A O 1
ATOM 2190 N N . LYS A 1 275 ? -23.782 -9.325 11.006 1.00 45.38 275 LYS A N 1
ATOM 2191 C CA . LYS A 1 275 ? -24.700 -9.015 9.906 1.00 45.38 275 LYS A CA 1
ATOM 2192 C C . LYS A 1 275 ? -24.126 -9.578 8.629 1.00 45.38 275 LYS A C 1
ATOM 2194 O O . LYS A 1 275 ? -23.113 -9.073 8.172 1.00 45.38 275 LYS A O 1
ATOM 2199 N N . ALA A 1 276 ? -24.827 -10.553 8.047 1.00 37.34 276 ALA A N 1
ATOM 2200 C CA . ALA A 1 276 ? -24.757 -10.791 6.615 1.00 37.34 276 ALA A CA 1
ATOM 2201 C C . ALA A 1 276 ? -24.902 -9.421 5.948 1.00 37.34 276 ALA A C 1
ATOM 2203 O O . ALA A 1 276 ? -25.970 -8.796 6.020 1.00 37.34 276 ALA A O 1
ATOM 2204 N N . ILE A 1 277 ? -23.806 -8.898 5.405 1.00 41.72 277 ILE A N 1
ATOM 2205 C CA . ILE A 1 277 ? -23.851 -7.677 4.621 1.00 41.72 277 ILE A CA 1
ATOM 2206 C C . ILE A 1 277 ? -24.532 -8.112 3.336 1.00 41.72 277 ILE A C 1
ATOM 2208 O O . ILE A 1 277 ? -23.898 -8.619 2.419 1.00 41.72 277 ILE A O 1
ATOM 2212 N N . VAL A 1 278 ? -25.862 -8.013 3.311 1.00 31.75 278 VAL A N 1
ATOM 2213 C CA . VAL A 1 278 ? -26.652 -8.332 2.128 1.00 31.75 278 VAL A CA 1
ATOM 2214 C C . VAL A 1 278 ? -26.215 -7.350 1.048 1.00 31.75 278 VAL A C 1
ATOM 2216 O O . VAL A 1 278 ? -26.666 -6.204 1.018 1.00 31.75 278 VAL A O 1
ATOM 2219 N N . SER A 1 279 ? -25.298 -7.788 0.187 1.00 30.67 279 SER A N 1
ATOM 2220 C CA . SER A 1 279 ? -25.010 -7.113 -1.065 1.00 30.67 279 SER A CA 1
ATOM 2221 C C . SER A 1 279 ? -26.309 -7.131 -1.864 1.00 30.67 279 SER A C 1
ATOM 2223 O O . SER A 1 279 ? -26.778 -8.202 -2.253 1.00 30.67 279 SER A O 1
ATOM 2225 N N . ARG A 1 280 ? -26.933 -5.968 -2.037 1.00 30.05 280 ARG A N 1
ATOM 2226 C CA . ARG A 1 280 ? -27.913 -5.795 -3.109 1.00 30.05 280 ARG A CA 1
ATOM 2227 C C . ARG A 1 280 ? -27.186 -5.631 -4.431 1.00 30.05 280 ARG A C 1
ATOM 2229 O O . ARG A 1 280 ? -26.131 -4.957 -4.421 1.00 30.05 280 ARG A O 1
#

Organism: NCBI:txid28122

Sequence (280 aa):
MKKIYFLVLGALFSYTHAQLIVSEKIYQQMDARENPRVLLKSQKATVDRDSYIYTIAGTRDFKSGKNFQAKKLDDFHRFTISKKNKKKRPLASETEMRTRAMEDIKAILPKDVADSCAITSVGYEYEQRDSNKPRVVGSMIMAHRKLDGIPVRGSSYVLMSYDSTGNLSYMDIQWDKYNKVLAKSTVGETKRNKIHREEFNELVETISHDFKENELRGSLDNSTQTLTALENDNGEVMLVPSVTFIGQYSTKDSDESIPMTFDIPTDASLVPANKAIVSR